Protein AF-0000000087545871 (afdb_homodimer)

Nearest PDB structures (foldseek):
  2gff-assembly1_A  TM=8.758E-01  e=3.949E-05  Yersinia pestis
  2pd1-assembly1_A  TM=7.294E-01  e=9.186E-06  Nitrosomonas europaea
  4dn9-assembly1_A  TM=6.674E-01  e=8.622E-06  Chloroflexus aurantiacus J-10-fl
  5b0b-assembly2_D  TM=7.621E-01  e=1.161E-04  Cannabis sativa
  1xbw-assembly2_D  TM=6.135E-01  e=3.201E-04  Staphylococcus aureus subsp. aureus MW2

InterPro domains:
  IPR007138 Antibiotic biosynthesis monooxygenase domain [PF03992] (5-77)
  IPR007138 Antibiotic biosynthesis monooxygenase domain [PS51725] (5-91)
  IPR011008 Dimeric alpha-beta barrel [SSF54909] (2-100)
  IPR052936 Jasmonate Hydroxylase-like [PTHR37811] (4-102)

Sequence (208 aa):
MNGQYYAVIFTTLRTEGDKGYAEAAERMVTLAREQPGFLGIESARGEDGLGITVSYWSSEAAILAWKQHPEHRAVRERGRSTWYAHCHTRVCKVERDYAFRRQPMNGQYYAVIFTTLRTEGDKGYAEAAERMVTLAREQPGFLGIESARGEDGLGITVSYWSSEAAILAWKQHPEHRAVRERGRSTWYAHCHTRVCKVERDYAFRRQP

Organism: NCBI:txid47879

pLDDT: mean 96.21, std 6.43, range [51.88, 98.94]

Radius of gyration: 17.17 Å; Cα contacts (8 Å, |Δi|>4): 386; chains: 2; bounding box: 34×47×50 Å

Structure (mmCIF, N/CA/C/O backbone):
data_AF-0000000087545871-model_v1
#
loop_
_entity.id
_entity.type
_entity.pdbx_description
1 polymer 'ABM domain-containing protein'
#
loop_
_atom_site.group_PDB
_atom_site.id
_atom_site.type_symbol
_atom_site.label_atom_id
_atom_site.label_alt_id
_atom_site.label_comp_id
_atom_site.label_asym_id
_atom_site.label_entity_id
_atom_site.label_seq_id
_atom_site.pdbx_PDB_ins_code
_atom_site.Cartn_x
_atom_site.Cartn_y
_atom_site.Cartn_z
_atom_site.occupancy
_atom_site.B_iso_or_equiv
_atom_site.auth_seq_id
_atom_site.auth_comp_id
_atom_site.auth_asym_id
_atom_site.auth_atom_id
_atom_site.pdbx_PDB_model_num
ATOM 1 N N . MET A 1 1 ? 10.992 -1.575 12.492 1 51.88 1 MET A N 1
ATOM 2 C CA . MET A 1 1 ? 11.852 -2.654 12.008 1 51.88 1 MET A CA 1
ATOM 3 C C . MET A 1 1 ? 13.289 -2.174 11.836 1 51.88 1 MET A C 1
ATOM 5 O O . MET A 1 1 ? 13.531 -1.149 11.195 1 51.88 1 MET A O 1
ATOM 9 N N . ASN A 1 2 ? 14.117 -2.482 12.758 1 61.88 2 ASN A N 1
ATOM 10 C CA . ASN A 1 2 ? 15.43 -1.897 13 1 61.88 2 ASN A CA 1
ATOM 11 C C . ASN A 1 2 ? 16.375 -2.145 11.828 1 61.88 2 ASN A C 1
ATOM 13 O O . ASN A 1 2 ? 17.422 -1.495 11.719 1 61.88 2 ASN A O 1
ATOM 17 N N . GLY A 1 3 ? 16.109 -3.086 10.953 1 79.12 3 GLY A N 1
ATOM 18 C CA . GLY A 1 3 ? 17.047 -3.34 9.875 1 79.12 3 GLY A CA 1
ATOM 19 C C . GLY A 1 3 ? 16.469 -3.08 8.5 1 79.12 3 GLY A C 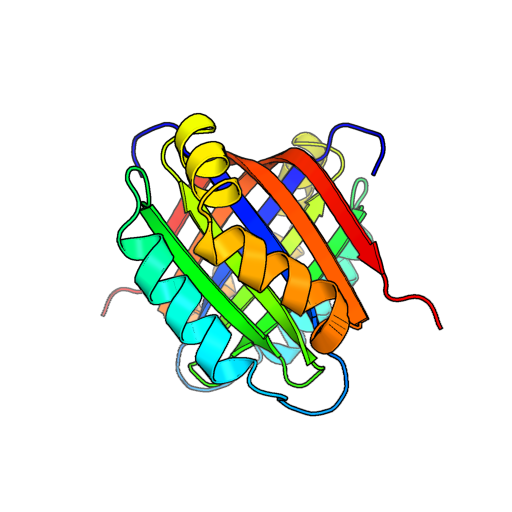1
ATOM 20 O O . GLY A 1 3 ? 15.312 -2.668 8.383 1 79.12 3 GLY A O 1
ATOM 21 N N . GLN A 1 4 ? 17.359 -3.055 7.527 1 94.62 4 GLN A N 1
ATOM 22 C CA . GLN A 1 4 ? 16.938 -2.932 6.133 1 94.62 4 GLN A CA 1
ATOM 23 C C . GLN A 1 4 ? 15.898 -3.986 5.77 1 94.62 4 GLN A C 1
ATOM 25 O O . GLN A 1 4 ? 16.047 -5.16 6.117 1 94.62 4 GLN A O 1
ATOM 30 N N . TYR A 1 5 ? 14.781 -3.512 5.23 1 98.56 5 TYR A N 1
ATOM 31 C CA . TYR A 1 5 ? 13.781 -4.457 4.742 1 98.56 5 TYR A CA 1
ATOM 32 C C . TYR A 1 5 ? 13.055 -3.9 3.523 1 98.56 5 TYR A C 1
ATOM 34 O O . TYR A 1 5 ? 13.375 -2.809 3.047 1 98.56 5 TYR A O 1
ATOM 42 N N . TYR A 1 6 ? 12.156 -4.742 2.971 1 98.81 6 TYR A N 1
ATOM 43 C CA . TYR A 1 6 ? 11.523 -4.441 1.689 1 98.81 6 TYR A CA 1
ATOM 44 C C . TYR A 1 6 ? 10.008 -4.535 1.791 1 98.81 6 TYR A C 1
ATOM 46 O O . TYR A 1 6 ? 9.477 -5.312 2.59 1 98.81 6 TYR A O 1
ATOM 54 N N . ALA A 1 7 ? 9.383 -3.748 1.023 1 98.88 7 ALA A N 1
ATOM 55 C CA . ALA A 1 7 ? 7.938 -3.818 0.841 1 98.88 7 ALA A CA 1
ATOM 56 C C . ALA A 1 7 ? 7.582 -4.223 -0.587 1 98.88 7 ALA A C 1
ATOM 58 O O . ALA A 1 7 ? 8.156 -3.703 -1.547 1 98.88 7 ALA A O 1
ATOM 59 N N . VAL A 1 8 ? 6.719 -5.102 -0.778 1 98.88 8 VAL A N 1
ATOM 60 C CA . VAL A 1 8 ? 6.109 -5.414 -2.066 1 98.88 8 VAL A CA 1
ATOM 61 C C . VAL A 1 8 ? 4.664 -4.914 -2.086 1 98.88 8 VAL A C 1
ATOM 63 O O . VAL A 1 8 ? 3.822 -5.402 -1.329 1 98.88 8 VAL A O 1
ATOM 66 N N . ILE A 1 9 ? 4.449 -3.893 -2.926 1 98.94 9 ILE A N 1
ATOM 67 C CA . ILE A 1 9 ? 3.123 -3.307 -3.084 1 98.94 9 ILE A CA 1
ATOM 68 C C . ILE A 1 9 ? 2.406 -3.967 -4.262 1 98.94 9 ILE A C 1
ATOM 70 O O . ILE A 1 9 ? 2.885 -3.91 -5.398 1 98.94 9 ILE A O 1
ATOM 74 N N . PHE A 1 10 ? 1.276 -4.582 -3.975 1 98.81 10 PHE A N 1
ATOM 75 C CA . PHE A 1 10 ? 0.459 -5.246 -4.984 1 98.81 10 PHE A CA 1
ATOM 76 C C . PHE A 1 10 ? -0.928 -4.617 -5.055 1 98.81 10 PHE A C 1
ATOM 78 O O . PHE A 1 10 ? -1.715 -4.73 -4.113 1 98.81 10 PHE A O 1
ATOM 85 N N . THR A 1 11 ? -1.217 -3.881 -6.141 1 98.62 11 THR A N 1
ATOM 86 C CA . THR A 1 11 ? -2.518 -3.25 -6.34 1 98.62 11 THR A CA 1
ATOM 87 C C . THR A 1 11 ? -3.303 -3.963 -7.438 1 98.62 11 THR A C 1
ATOM 89 O O . THR A 1 11 ? -2.732 -4.379 -8.445 1 98.62 11 THR A O 1
ATOM 92 N N . THR A 1 12 ? -4.605 -4.078 -7.172 1 98.06 12 THR A N 1
ATOM 93 C CA . THR A 1 12 ? -5.367 -4.883 -8.117 1 98.06 12 THR A CA 1
ATOM 94 C C . THR A 1 12 ? -6.762 -4.297 -8.328 1 98.06 12 THR A C 1
ATOM 96 O O . THR A 1 12 ? -7.316 -3.66 -7.43 1 98.06 12 THR A O 1
ATOM 99 N N . LEU A 1 13 ? -7.258 -4.453 -9.516 1 97.81 13 LEU A N 1
ATOM 100 C CA . LEU A 1 13 ? -8.68 -4.441 -9.844 1 97.81 13 LEU A CA 1
ATOM 101 C C . LEU A 1 13 ? -9.141 -5.812 -10.32 1 97.81 13 LEU A C 1
ATOM 103 O O . LEU A 1 13 ? -8.516 -6.414 -11.195 1 97.81 13 LEU A O 1
ATOM 107 N N . ARG A 1 14 ? -10.188 -6.223 -9.758 1 96.94 14 ARG A N 1
ATOM 108 C CA . ARG A 1 14 ? -10.641 -7.578 -10.055 1 96.94 14 ARG A CA 1
ATOM 109 C C . ARG A 1 14 ? -11.664 -7.574 -11.18 1 96.94 14 ARG A C 1
ATOM 111 O O . ARG A 1 14 ? -12.344 -6.57 -11.414 1 96.94 14 ARG A O 1
ATOM 118 N N . THR A 1 15 ? -11.75 -8.734 -11.859 1 95.44 15 THR A N 1
ATOM 119 C CA . THR A 1 15 ? -12.891 -9.023 -12.727 1 95.44 15 THR A CA 1
ATOM 120 C C . THR A 1 15 ? -14.156 -9.234 -11.906 1 95.44 15 THR A C 1
ATOM 122 O O . THR A 1 15 ? -14.109 -9.258 -10.672 1 95.44 15 THR A O 1
ATOM 125 N N . GLU A 1 16 ? -15.219 -9.336 -12.617 1 93.62 16 GLU A N 1
ATOM 126 C CA . GLU A 1 16 ? -16.5 -9.508 -11.922 1 93.62 16 GLU A CA 1
ATOM 127 C C . GLU A 1 16 ? -16.578 -10.883 -11.266 1 93.62 16 GLU A C 1
ATOM 129 O O . GLU A 1 16 ? -16.172 -11.883 -11.859 1 93.62 16 GLU A O 1
ATOM 134 N N . GLY A 1 17 ? -17.125 -10.844 -9.984 1 93.38 17 GLY A N 1
ATOM 135 C CA . GLY A 1 17 ? -17.344 -12.094 -9.281 1 93.38 17 GLY A CA 1
ATOM 136 C C . GLY A 1 17 ? -16.125 -12.555 -8.508 1 93.38 17 GLY A C 1
ATOM 137 O O . GLY A 1 17 ? -15 -12.117 -8.781 1 93.38 17 GLY A O 1
ATOM 138 N N . ASP A 1 18 ? -16.297 -13.305 -7.488 1 94.44 18 ASP A N 1
ATOM 139 C CA . ASP A 1 18 ? -15.211 -13.781 -6.648 1 94.44 18 ASP A CA 1
ATOM 140 C C . ASP A 1 18 ? -14.422 -14.883 -7.348 1 94.44 18 ASP A C 1
ATOM 142 O O . ASP A 1 18 ? -13.188 -14.836 -7.395 1 94.44 18 ASP A O 1
ATOM 146 N N . LYS A 1 19 ? -15.023 -15.859 -7.945 1 96.56 19 LYS A N 1
ATOM 147 C CA . LYS A 1 19 ? -14.43 -16.953 -8.703 1 96.56 19 LYS A CA 1
ATOM 148 C C . LYS A 1 19 ? -13.305 -17.625 -7.914 1 96.56 19 LYS A C 1
ATOM 150 O O . LYS A 1 19 ? -12.273 -18 -8.477 1 96.56 19 LYS A O 1
ATOM 155 N N . GLY A 1 20 ? -13.461 -17.688 -6.562 1 97.31 20 GLY A N 1
ATOM 156 C CA . GLY A 1 20 ? -12.523 -18.391 -5.695 1 97.31 20 GLY A CA 1
ATOM 157 C C . GLY A 1 20 ? -11.383 -17.516 -5.227 1 97.31 20 GLY A C 1
ATOM 158 O O . GLY A 1 20 ? -10.445 -17.984 -4.59 1 97.31 20 GLY A O 1
ATOM 159 N N . TYR A 1 21 ? -11.5 -16.219 -5.48 1 97.31 21 TYR A N 1
ATOM 160 C CA . TYR A 1 21 ? -10.422 -15.305 -5.152 1 97.31 21 TYR A CA 1
ATOM 161 C C . TYR A 1 21 ? -10.203 -15.234 -3.646 1 97.31 21 TYR A C 1
ATOM 163 O O . TYR A 1 21 ? -9.062 -15.305 -3.176 1 97.31 21 TYR A O 1
ATOM 171 N N . ALA A 1 22 ? -11.297 -15.109 -2.953 1 95.19 22 ALA A N 1
ATOM 172 C CA . ALA A 1 22 ? -11.18 -14.906 -1.513 1 95.19 22 ALA A CA 1
ATOM 173 C C . ALA A 1 22 ? -10.438 -16.062 -0.849 1 95.19 22 ALA A C 1
ATOM 175 O O . ALA A 1 22 ? -9.547 -15.844 -0.026 1 95.19 22 ALA A O 1
ATOM 176 N N . GLU A 1 23 ? -10.836 -17.234 -1.197 1 97.25 23 GLU A N 1
ATOM 177 C CA . GLU A 1 23 ? -10.195 -18.422 -0.632 1 97.25 23 GLU A CA 1
ATOM 178 C C . GLU A 1 23 ? -8.719 -18.484 -1.015 1 97.25 23 GLU A C 1
ATOM 180 O O . GLU A 1 23 ? -7.867 -18.797 -0.176 1 97.25 23 GLU A O 1
ATOM 185 N N . ALA A 1 24 ? -8.406 -18.203 -2.225 1 97.69 24 ALA A N 1
ATOM 186 C CA . ALA A 1 24 ? -7.023 -18.219 -2.695 1 97.69 24 ALA A CA 1
ATOM 187 C C . ALA A 1 24 ? -6.191 -17.156 -1.998 1 97.69 24 ALA A C 1
ATOM 189 O O . ALA A 1 24 ? -5.051 -17.406 -1.603 1 97.69 24 ALA A O 1
ATOM 190 N N . ALA A 1 25 ? -6.75 -15.992 -1.839 1 97 25 ALA A N 1
ATOM 191 C CA . ALA A 1 25 ? -6.059 -14.883 -1.179 1 97 25 ALA A CA 1
ATOM 192 C C . ALA A 1 25 ? -5.707 -15.242 0.263 1 97 25 ALA A C 1
ATOM 194 O O . ALA A 1 25 ? -4.594 -14.977 0.719 1 97 25 ALA A O 1
ATOM 195 N N . GLU A 1 26 ? -6.68 -15.82 0.929 1 96.88 26 GLU A N 1
ATOM 196 C CA . GLU A 1 26 ? -6.43 -16.234 2.305 1 96.88 26 GLU A CA 1
ATOM 197 C C . GLU A 1 26 ? -5.316 -17.281 2.369 1 96.88 26 GLU A C 1
ATOM 199 O O . GLU A 1 26 ? -4.457 -17.219 3.25 1 96.88 26 GLU A O 1
ATOM 204 N N . ARG A 1 27 ? -5.367 -18.219 1.453 1 97.88 27 ARG A N 1
ATOM 205 C CA . ARG A 1 27 ? -4.344 -19.25 1.407 1 97.88 27 ARG A CA 1
ATOM 206 C C . ARG A 1 27 ? -2.969 -18.656 1.14 1 97.88 27 ARG A C 1
ATOM 208 O O . ARG A 1 27 ? -1.973 -19.078 1.727 1 97.88 27 ARG A O 1
ATOM 215 N N . MET A 1 28 ? -2.854 -17.625 0.28 1 98.31 28 MET A N 1
ATOM 216 C CA . MET A 1 28 ? -1.581 -17 -0.058 1 98.31 28 MET A CA 1
ATOM 217 C C . MET A 1 28 ? -1.003 -16.25 1.145 1 98.31 28 MET A C 1
ATOM 219 O O . MET A 1 28 ? 0.211 -16.25 1.353 1 9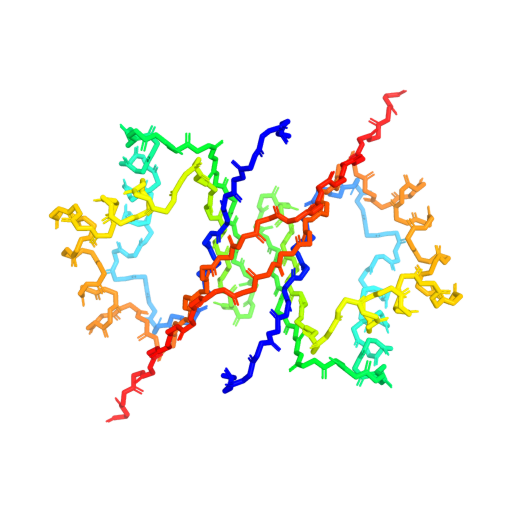8.31 28 MET A O 1
ATOM 223 N N . VAL A 1 29 ? -1.855 -15.672 1.932 1 97.75 29 VAL A N 1
ATOM 224 C CA . VAL A 1 29 ? -1.394 -14.992 3.141 1 97.75 29 VAL A CA 1
ATOM 225 C C . VAL A 1 29 ? -0.814 -16.016 4.113 1 97.75 29 VAL A C 1
ATOM 227 O O . VAL A 1 29 ? 0.284 -15.828 4.645 1 97.75 29 VAL A O 1
ATOM 230 N N . THR A 1 30 ? -1.575 -17.125 4.336 1 98.19 30 THR A N 1
ATOM 231 C CA . THR A 1 30 ? -1.126 -18.188 5.234 1 98.19 30 THR A CA 1
ATOM 232 C C . THR A 1 30 ? 0.211 -18.75 4.77 1 98.19 30 THR A C 1
ATOM 234 O O . THR A 1 30 ? 1.134 -18.922 5.57 1 98.19 30 THR A O 1
ATOM 237 N N . LEU A 1 31 ? 0.341 -18.953 3.498 1 98.62 31 LEU A N 1
ATOM 238 C CA . LEU A 1 31 ? 1.55 -19.547 2.922 1 98.62 31 LEU A CA 1
ATOM 239 C C . LEU A 1 31 ? 2.719 -18.562 3.014 1 98.62 31 LEU A C 1
ATOM 241 O O . LEU A 1 31 ? 3.838 -18.953 3.346 1 98.62 31 LEU A O 1
ATOM 245 N N . ALA A 1 32 ? 2.527 -17.297 2.73 1 98.62 32 ALA A N 1
ATOM 246 C CA . ALA A 1 32 ? 3.572 -16.266 2.828 1 98.62 32 ALA A CA 1
ATOM 247 C C . ALA A 1 32 ? 4.156 -16.219 4.238 1 98.62 32 ALA A C 1
ATOM 249 O O . ALA A 1 32 ? 5.371 -16.094 4.406 1 98.62 32 ALA A O 1
ATOM 250 N N . ARG A 1 33 ? 3.295 -16.344 5.234 1 98.44 33 ARG A N 1
ATOM 251 C CA . ARG A 1 33 ? 3.709 -16.266 6.633 1 98.44 33 ARG A CA 1
ATOM 252 C C . ARG A 1 33 ? 4.703 -17.359 6.98 1 98.44 33 ARG A C 1
ATOM 254 O O . ARG A 1 33 ? 5.488 -17.234 7.922 1 98.44 33 ARG A O 1
ATOM 261 N N . GLU A 1 34 ? 4.633 -18.391 6.184 1 98.44 34 GLU A N 1
ATOM 262 C CA . GLU A 1 34 ? 5.484 -19.547 6.449 1 98.44 34 GLU A CA 1
ATOM 263 C C . GLU A 1 34 ? 6.836 -19.406 5.754 1 98.44 34 GLU A C 1
ATOM 265 O O . GLU A 1 34 ? 7.742 -20.219 5.969 1 98.44 34 GLU A O 1
ATOM 270 N N . GLN A 1 35 ? 7.012 -18.391 4.938 1 98.75 35 GLN A N 1
ATOM 271 C CA . GLN A 1 35 ? 8.234 -18.266 4.145 1 98.75 35 GLN A CA 1
ATOM 272 C C . GLN A 1 35 ? 9.336 -17.578 4.945 1 98.75 35 GLN A C 1
ATOM 274 O O . GLN A 1 35 ? 9.078 -16.641 5.699 1 98.75 35 GLN A O 1
ATOM 279 N N . PRO A 1 36 ? 10.586 -18.078 4.816 1 98.56 36 PRO A N 1
ATOM 280 C CA . PRO A 1 36 ? 11.711 -17.375 5.441 1 98.56 36 PRO A CA 1
ATOM 281 C C . PRO A 1 36 ? 11.82 -15.922 4.973 1 98.56 36 PRO A C 1
ATOM 283 O O . PRO A 1 36 ? 11.695 -15.648 3.779 1 98.56 36 PRO A O 1
ATOM 286 N N . GLY A 1 37 ? 11.992 -15.062 5.961 1 98.5 37 GLY A N 1
ATOM 287 C CA . GLY A 1 37 ? 12.203 -13.664 5.625 1 98.5 37 GLY A CA 1
ATOM 288 C C . GLY A 1 37 ? 10.922 -12.852 5.605 1 98.5 37 GLY A C 1
ATOM 289 O O . GLY A 1 37 ? 10.961 -11.625 5.457 1 98.5 37 GLY A O 1
ATOM 290 N N . PHE A 1 38 ? 9.773 -13.547 5.793 1 98.81 38 PHE A N 1
ATOM 291 C CA . PHE A 1 38 ? 8.508 -12.836 5.898 1 98.81 38 PHE A CA 1
ATOM 292 C C . PHE A 1 38 ? 8.461 -12 7.172 1 98.81 38 PHE A C 1
ATOM 294 O O . PHE A 1 38 ? 8.766 -12.492 8.258 1 98.81 38 PHE A O 1
ATOM 301 N N . LEU A 1 39 ? 8.047 -10.695 6.992 1 98.62 39 LEU A N 1
ATOM 302 C CA . LEU A 1 39 ? 8.031 -9.812 8.156 1 98.62 39 LEU A CA 1
ATOM 303 C C . LEU A 1 39 ? 6.613 -9.375 8.492 1 98.62 39 LEU A C 1
ATOM 305 O O . LEU A 1 39 ? 6.344 -8.93 9.609 1 98.62 39 LEU A O 1
ATOM 309 N N . GLY A 1 40 ? 5.707 -9.438 7.535 1 98.5 40 GLY A N 1
ATOM 310 C CA . GLY A 1 40 ? 4.336 -9.016 7.766 1 98.5 40 GLY A CA 1
ATOM 311 C C . GLY A 1 40 ? 3.58 -8.719 6.484 1 98.5 40 GLY A C 1
ATOM 312 O O . GLY A 1 40 ? 4.152 -8.766 5.395 1 98.5 40 GLY A O 1
ATOM 313 N N . ILE A 1 41 ? 2.316 -8.453 6.613 1 98.69 41 ILE A N 1
ATOM 314 C CA . ILE A 1 41 ? 1.468 -8.164 5.465 1 98.69 41 ILE A CA 1
ATOM 315 C C . ILE A 1 41 ? 0.265 -7.336 5.898 1 98.69 41 ILE A C 1
ATOM 317 O O . ILE A 1 41 ? -0.25 -7.508 7.008 1 98.69 41 ILE A O 1
ATOM 321 N N . GLU A 1 42 ? -0.072 -6.363 5.133 1 98.19 42 GLU A N 1
ATOM 322 C CA . GLU A 1 42 ? -1.277 -5.551 5.262 1 98.19 42 GLU A CA 1
ATOM 323 C C . GLU A 1 42 ? -2.086 -5.551 3.967 1 98.19 42 GLU A C 1
ATOM 325 O O . GLU A 1 42 ? -1.524 -5.414 2.877 1 98.19 42 GLU A O 1
ATOM 330 N N . SER A 1 43 ? -3.465 -5.715 4.098 1 98.06 43 SER A N 1
ATOM 331 C CA . SER A 1 43 ? -4.309 -5.75 2.908 1 98.06 43 SER A CA 1
ATOM 332 C C . SER A 1 43 ? -5.637 -5.039 3.15 1 98.06 43 SER A C 1
ATOM 334 O O . SER A 1 43 ? -6.223 -5.16 4.227 1 98.06 43 SER A O 1
ATOM 336 N N . ALA A 1 44 ? -6.051 -4.305 2.16 1 97.88 44 ALA A N 1
ATOM 337 C CA . ALA A 1 44 ? -7.352 -3.641 2.166 1 97.88 44 ALA A CA 1
ATOM 338 C C . ALA A 1 44 ? -7.953 -3.596 0.764 1 97.88 44 ALA A C 1
ATOM 340 O O . ALA A 1 44 ? -7.234 -3.412 -0.221 1 97.88 44 ALA A O 1
ATOM 341 N N . ARG A 1 45 ? -9.258 -3.754 0.722 1 96.69 45 ARG A N 1
ATOM 342 C CA . ARG A 1 45 ? -9.992 -3.574 -0.521 1 96.69 45 ARG A CA 1
ATOM 343 C C . ARG A 1 45 ? -11.156 -2.6 -0.332 1 96.69 45 ARG A C 1
ATOM 345 O O . ARG A 1 45 ? -12.031 -2.826 0.502 1 96.69 45 ARG A O 1
ATOM 352 N N . GLY A 1 46 ? -11.125 -1.6 -1.214 1 94.25 46 GLY A N 1
ATOM 353 C CA . GLY A 1 46 ? -12.133 -0.558 -1.085 1 94.25 46 GLY A CA 1
ATOM 354 C C . GLY A 1 46 ? -13.453 -0.924 -1.73 1 94.25 46 GLY A C 1
ATOM 355 O O . GLY A 1 46 ? -13.539 -1.903 -2.475 1 94.25 46 GLY A O 1
ATOM 356 N N . GLU A 1 47 ? -14.391 -0.063 -1.452 1 90.06 47 GLU A N 1
ATOM 357 C CA . GLU A 1 47 ? -15.719 -0.255 -2.031 1 90.06 47 GLU A CA 1
ATOM 358 C C . GLU A 1 47 ? -15.695 -0.06 -3.545 1 90.06 47 GLU A C 1
ATOM 360 O O . GLU A 1 47 ? -16.531 -0.609 -4.258 1 90.06 47 GLU A O 1
ATOM 365 N N . ASP A 1 48 ? -14.75 0.661 -3.996 1 90.5 48 ASP A N 1
ATOM 366 C CA . ASP A 1 48 ? -14.641 0.914 -5.43 1 90.5 48 ASP A CA 1
ATOM 367 C C . ASP A 1 48 ? -13.984 -0.262 -6.148 1 90.5 48 ASP A C 1
ATOM 369 O O . ASP A 1 48 ? -13.812 -0.237 -7.367 1 90.5 48 ASP A O 1
ATOM 373 N N . GLY A 1 49 ? -13.508 -1.174 -5.398 1 92.88 49 GLY A N 1
ATOM 374 C CA . GLY A 1 49 ? -12.969 -2.389 -5.988 1 92.88 49 GLY A CA 1
ATOM 375 C C . GLY A 1 49 ? -11.453 -2.434 -5.973 1 92.88 49 GLY A C 1
ATOM 376 O O . GLY A 1 49 ? -10.852 -3.492 -6.176 1 92.88 49 GLY A O 1
ATOM 377 N N . LEU A 1 50 ? -10.867 -1.317 -5.703 1 97.25 50 LEU A N 1
ATOM 378 C CA . LEU A 1 50 ? -9.406 -1.291 -5.672 1 97.25 50 LEU A CA 1
ATOM 379 C C . LEU A 1 50 ? -8.875 -2.039 -4.457 1 97.25 50 LEU A C 1
ATOM 381 O O . LEU A 1 50 ? -9.297 -1.776 -3.328 1 97.25 50 LEU A O 1
ATOM 385 N N . GLY A 1 51 ? -8 -3.006 -4.707 1 97.94 51 GLY A N 1
ATOM 386 C CA . GLY A 1 51 ? -7.305 -3.715 -3.645 1 97.94 51 GLY A CA 1
ATOM 387 C C . GLY A 1 51 ? -5.836 -3.344 -3.547 1 97.94 51 GLY A C 1
ATOM 388 O O . GLY A 1 51 ? -5.164 -3.164 -4.566 1 97.94 51 GLY A O 1
ATOM 389 N N . ILE A 1 52 ? -5.371 -3.168 -2.338 1 98.75 52 ILE A N 1
ATOM 390 C CA . ILE A 1 52 ? -3.955 -2.938 -2.062 1 98.75 52 ILE A CA 1
ATOM 391 C C . ILE A 1 52 ? -3.463 -3.941 -1.021 1 98.75 52 ILE A C 1
ATOM 393 O O . ILE A 1 52 ? -4.062 -4.082 0.047 1 98.75 52 ILE A O 1
ATOM 397 N N . THR A 1 53 ? -2.469 -4.68 -1.321 1 98.56 53 THR A N 1
ATOM 398 C CA . THR A 1 53 ? -1.767 -5.555 -0.391 1 98.56 53 THR A CA 1
ATOM 399 C C . THR A 1 53 ? -0.283 -5.203 -0.33 1 98.56 53 THR A C 1
ATOM 401 O O . THR A 1 53 ? 0.384 -5.121 -1.363 1 98.56 53 THR A O 1
ATOM 404 N N . VAL A 1 54 ? 0.183 -4.918 0.824 1 98.88 54 VAL A N 1
ATOM 405 C CA . VAL A 1 54 ? 1.608 -4.684 1.03 1 98.88 54 VAL A CA 1
ATOM 406 C C . VAL A 1 54 ? 2.191 -5.785 1.914 1 98.88 54 VAL A C 1
ATOM 408 O O . VAL A 1 54 ? 1.751 -5.973 3.051 1 98.88 54 VAL A O 1
ATOM 411 N N . SER A 1 55 ? 3.137 -6.5 1.349 1 98.81 55 SER A N 1
ATOM 412 C CA . SER A 1 55 ? 3.885 -7.469 2.141 1 98.81 55 SER A CA 1
ATOM 413 C C . SER A 1 55 ? 5.312 -6.992 2.393 1 98.81 55 SER A C 1
ATOM 415 O O . SER A 1 55 ? 5.887 -6.277 1.571 1 98.81 55 SER A O 1
ATOM 417 N N . TYR A 1 56 ? 5.859 -7.414 3.506 1 98.88 56 TYR A N 1
ATOM 418 C CA . TYR A 1 56 ? 7.176 -6.957 3.939 1 98.88 56 TYR A CA 1
ATOM 419 C C . TYR A 1 56 ? 8.133 -8.133 4.094 1 98.88 56 TYR A C 1
ATOM 421 O O . TYR A 1 56 ? 7.75 -9.195 4.582 1 98.88 56 TYR A O 1
ATOM 429 N N . TRP A 1 57 ? 9.359 -7.887 3.709 1 98.75 57 TRP A N 1
ATOM 430 C CA . TRP A 1 57 ? 10.352 -8.953 3.605 1 98.75 57 TRP A CA 1
ATOM 431 C C . TRP A 1 57 ? 11.727 -8.477 4.055 1 98.75 57 TRP A C 1
ATOM 433 O O . TRP A 1 57 ? 12.086 -7.316 3.83 1 98.75 57 TRP A O 1
ATOM 443 N N . SER A 1 58 ? 12.469 -9.406 4.543 1 98.56 58 SER A N 1
ATOM 444 C CA . SER A 1 58 ? 13.758 -9.055 5.129 1 98.56 58 SER A CA 1
ATOM 445 C C . SER A 1 58 ? 14.82 -8.852 4.055 1 98.56 58 SER A C 1
ATOM 447 O O . SER A 1 58 ? 15.875 -8.258 4.312 1 98.56 58 SER A O 1
ATOM 449 N N . SER A 1 59 ? 14.617 -9.453 2.85 1 98.25 59 SER A N 1
ATOM 450 C CA . SER A 1 59 ? 15.625 -9.375 1.801 1 98.25 59 SER A CA 1
ATOM 451 C C . SER A 1 59 ? 15.008 -9.578 0.421 1 98.25 59 SER A C 1
ATOM 453 O O . SER A 1 59 ? 13.906 -10.117 0.301 1 98.25 59 SER A O 1
ATOM 455 N N . GLU A 1 60 ? 15.758 -9.109 -0.556 1 97.94 60 GLU A N 1
ATOM 456 C CA . GLU A 1 60 ? 15.344 -9.367 -1.93 1 97.94 60 GLU A CA 1
ATOM 457 C C . GLU A 1 60 ? 15.336 -10.867 -2.23 1 97.94 60 GLU A C 1
ATOM 459 O O . GLU A 1 60 ? 14.508 -11.352 -3.002 1 97.94 60 GLU A O 1
ATOM 464 N N . ALA A 1 61 ? 16.312 -11.555 -1.622 1 98.38 61 ALA A N 1
ATOM 465 C CA . ALA A 1 61 ? 16.375 -13 -1.82 1 98.38 61 ALA A CA 1
ATOM 466 C C . ALA A 1 61 ? 15.109 -13.68 -1.306 1 98.38 61 ALA A C 1
ATOM 468 O O . ALA A 1 61 ? 14.609 -14.625 -1.923 1 98.38 61 ALA A O 1
ATOM 469 N N . ALA A 1 62 ? 14.602 -13.188 -0.184 1 98.69 62 ALA A N 1
ATOM 470 C CA . ALA A 1 62 ? 13.359 -13.727 0.363 1 98.69 62 ALA A CA 1
ATOM 471 C C . ALA A 1 62 ? 12.188 -13.477 -0.582 1 98.69 62 ALA A C 1
ATOM 473 O O . ALA A 1 62 ? 11.344 -14.352 -0.779 1 98.69 62 ALA A O 1
ATOM 474 N N . ILE A 1 63 ? 12.117 -12.312 -1.17 1 98.62 63 ILE A N 1
ATOM 475 C CA . ILE A 1 63 ? 11.07 -11.969 -2.121 1 98.62 63 ILE A CA 1
ATOM 476 C C . ILE A 1 63 ? 11.156 -12.883 -3.342 1 98.62 63 ILE A C 1
ATOM 478 O O . ILE A 1 63 ? 10.141 -13.383 -3.826 1 98.62 63 ILE A O 1
ATOM 482 N N . LEU A 1 64 ? 12.391 -13.055 -3.805 1 98.5 64 LEU A N 1
ATOM 483 C CA . LEU A 1 64 ? 12.586 -13.906 -4.973 1 98.5 64 LEU A CA 1
ATOM 484 C C . LEU A 1 64 ? 12.172 -15.344 -4.676 1 98.5 64 LEU A C 1
ATOM 486 O O . LEU A 1 64 ? 11.547 -16 -5.516 1 98.5 64 LEU A O 1
ATOM 490 N N . ALA A 1 65 ? 12.5 -15.828 -3.523 1 98.62 65 ALA A N 1
ATOM 491 C CA . ALA A 1 65 ? 12.102 -17.172 -3.123 1 98.62 65 ALA A CA 1
ATOM 492 C C . ALA A 1 65 ? 10.578 -17.312 -3.098 1 98.62 65 ALA A C 1
ATOM 494 O O . ALA A 1 65 ? 10.031 -18.312 -3.561 1 98.62 65 ALA A O 1
ATOM 495 N N . TRP A 1 66 ? 9.906 -16.312 -2.607 1 98.62 66 TRP A N 1
ATOM 496 C CA . TRP A 1 66 ? 8.445 -16.312 -2.584 1 98.62 66 TRP A CA 1
ATOM 497 C C . TRP A 1 66 ? 7.879 -16.281 -3.998 1 98.62 66 TRP A C 1
ATOM 499 O O . TRP A 1 66 ? 6.949 -17.031 -4.316 1 98.62 66 TRP A O 1
ATOM 509 N N . LYS A 1 67 ? 8.461 -15.477 -4.848 1 98.12 67 LYS A N 1
ATOM 510 C CA . LYS A 1 67 ? 8.031 -15.375 -6.238 1 98.12 67 LYS A CA 1
ATOM 511 C C . LYS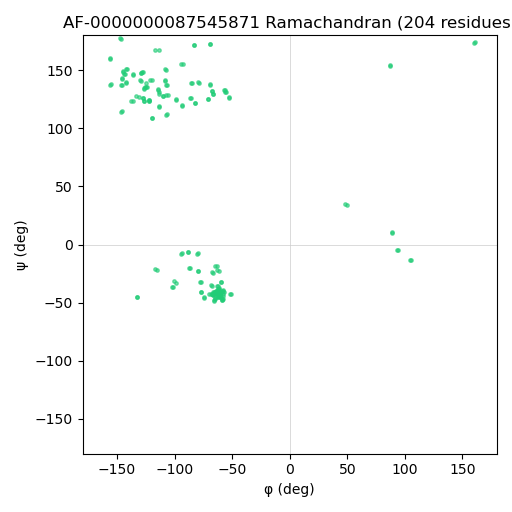 A 1 67 ? 8.133 -16.719 -6.945 1 98.12 67 LYS A C 1
ATOM 513 O O . LYS A 1 67 ? 7.309 -17.047 -7.809 1 98.12 67 LYS A O 1
ATOM 518 N N . GLN A 1 68 ? 9.109 -17.469 -6.512 1 98.12 68 GLN A N 1
ATOM 519 C CA . GLN A 1 68 ? 9.391 -18.719 -7.199 1 98.12 68 GLN A CA 1
ATOM 520 C C . GLN A 1 68 ? 8.672 -19.891 -6.535 1 98.12 68 GLN A C 1
ATOM 522 O O . GLN A 1 68 ? 8.719 -21.016 -7.031 1 98.12 68 GLN A O 1
ATOM 527 N N . HIS A 1 69 ? 8.102 -19.656 -5.461 1 98.31 69 HIS A N 1
ATOM 528 C CA . HIS A 1 69 ? 7.367 -20.719 -4.781 1 98.31 69 HIS A CA 1
ATOM 529 C C . HIS A 1 69 ? 6.309 -21.328 -5.691 1 98.31 69 HIS A C 1
ATOM 531 O O . HIS A 1 69 ? 5.504 -20.594 -6.285 1 98.31 69 HIS A O 1
ATOM 537 N N . PRO A 1 70 ? 6.242 -22.609 -5.785 1 98.19 70 PRO A N 1
ATOM 538 C CA . PRO A 1 70 ? 5.383 -23.234 -6.797 1 98.19 70 PRO A CA 1
ATOM 539 C C . PRO A 1 70 ? 3.91 -22.875 -6.625 1 98.19 70 PRO A C 1
ATOM 541 O O . PRO A 1 70 ? 3.23 -22.547 -7.602 1 98.19 70 PRO A O 1
ATOM 544 N N . GLU A 1 71 ? 3.451 -22.906 -5.426 1 98.06 71 GLU A N 1
ATOM 545 C CA . GLU A 1 71 ? 2.045 -22.578 -5.215 1 98.06 71 GLU A CA 1
ATOM 546 C C . GLU A 1 71 ? 1.773 -21.109 -5.504 1 98.06 71 GLU A C 1
ATOM 548 O O . GLU A 1 71 ? 0.724 -20.766 -6.051 1 98.06 71 GLU A O 1
ATOM 553 N N . HIS A 1 72 ? 2.627 -20.234 -5.07 1 98.56 72 HIS A N 1
ATOM 554 C CA . HIS A 1 72 ? 2.459 -18.812 -5.367 1 98.56 72 HIS A CA 1
ATOM 555 C C . HIS A 1 72 ? 2.484 -18.562 -6.871 1 98.56 72 HIS A C 1
ATOM 557 O O . HIS A 1 72 ? 1.685 -17.781 -7.387 1 98.56 72 HIS A O 1
ATOM 563 N N . ARG A 1 73 ? 3.387 -19.234 -7.602 1 98.19 73 ARG A N 1
ATOM 564 C CA . ARG A 1 73 ? 3.451 -19.094 -9.055 1 98.19 73 ARG A CA 1
ATOM 565 C C . ARG A 1 73 ? 2.123 -19.484 -9.695 1 98.19 73 ARG A C 1
ATOM 567 O O . ARG A 1 73 ? 1.642 -18.781 -10.594 1 98.19 73 ARG A O 1
ATOM 574 N N . ALA A 1 74 ? 1.598 -20.594 -9.266 1 98.19 74 ALA A N 1
ATOM 575 C CA . ALA A 1 74 ? 0.327 -21.062 -9.812 1 98.19 74 ALA A CA 1
ATOM 576 C C . ALA A 1 74 ? -0.787 -20.047 -9.555 1 98.19 74 ALA A C 1
ATOM 578 O O . ALA A 1 74 ? -1.61 -19.797 -10.43 1 98.19 74 ALA A O 1
ATOM 579 N N . VAL A 1 75 ? -0.833 -19.516 -8.352 1 98.19 75 VAL A N 1
ATOM 580 C CA . VAL A 1 75 ? -1.867 -18.547 -7.98 1 98.19 75 VAL A CA 1
ATOM 581 C C . VAL A 1 75 ? -1.688 -17.266 -8.789 1 98.19 75 VAL A C 1
ATOM 583 O O . VAL A 1 75 ? -2.67 -16.641 -9.203 1 98.19 75 VAL A O 1
ATOM 586 N N . ARG A 1 76 ? -0.405 -16.812 -8.977 1 97.44 76 ARG A N 1
ATOM 587 C CA . ARG A 1 76 ? -0.137 -15.633 -9.797 1 97.44 76 ARG A CA 1
ATOM 588 C C . ARG A 1 76 ? -0.655 -15.836 -11.219 1 97.44 76 ARG A C 1
ATOM 590 O O . ARG A 1 76 ? -1.273 -14.938 -11.789 1 97.44 76 ARG A O 1
ATOM 597 N N . GLU A 1 77 ? -0.508 -17.016 -11.797 1 96.94 77 GLU A N 1
ATOM 598 C CA . GLU A 1 77 ? -1.004 -17.328 -13.133 1 96.94 77 GLU A CA 1
ATOM 599 C C . GLU A 1 77 ? -2.529 -17.312 -13.18 1 96.94 77 GLU A C 1
ATOM 601 O O . GLU A 1 77 ? -3.125 -16.766 -14.109 1 96.94 77 GLU A O 1
ATOM 606 N N . ARG A 1 78 ? -3.078 -17.891 -12.195 1 97.5 78 ARG A N 1
ATOM 607 C CA . ARG A 1 78 ? -4.535 -17.875 -12.125 1 97.5 78 ARG A CA 1
ATOM 608 C C . ARG A 1 78 ? -5.059 -16.453 -11.961 1 97.5 78 ARG A C 1
ATOM 610 O O . ARG A 1 78 ? -6.117 -16.109 -12.492 1 97.5 78 ARG A O 1
ATOM 617 N N . GLY A 1 79 ? -4.379 -15.625 -11.133 1 97.25 79 GLY A N 1
ATOM 618 C CA . GLY A 1 79 ? -4.738 -14.227 -10.992 1 97.25 79 GLY A CA 1
ATOM 619 C C . GLY A 1 79 ? -4.863 -13.5 -12.32 1 97.25 79 GLY A C 1
ATOM 620 O O . GLY A 1 79 ? -5.879 -12.859 -12.594 1 97.25 79 GLY A O 1
ATOM 621 N N . ARG A 1 80 ? -3.986 -13.734 -13.18 1 96 80 ARG A N 1
ATOM 622 C CA . ARG A 1 80 ? -3.965 -13.062 -14.477 1 96 80 ARG A CA 1
ATOM 623 C C . ARG A 1 80 ? -5.004 -13.656 -15.422 1 96 80 ARG A C 1
ATOM 625 O O . ARG A 1 80 ? -5.602 -12.938 -16.234 1 96 80 ARG A O 1
ATOM 632 N N . SER A 1 81 ? -5.246 -14.93 -15.273 1 96.06 81 SER A N 1
ATOM 633 C CA . SER A 1 81 ? -6.156 -15.578 -16.219 1 96.06 81 SER A CA 1
ATOM 634 C C . SER A 1 81 ? -7.605 -15.445 -15.766 1 96.06 81 SER A C 1
ATOM 636 O O . SER A 1 81 ? -8.523 -15.523 -16.578 1 96.06 81 SER A O 1
ATOM 638 N N . THR A 1 82 ? -7.812 -15.18 -14.484 1 96.75 82 THR A N 1
ATOM 639 C CA . THR A 1 82 ? -9.18 -15.312 -13.992 1 96.75 82 THR A CA 1
ATOM 640 C C . THR A 1 82 ? -9.578 -14.102 -13.156 1 96.75 82 THR A C 1
ATOM 642 O O . THR A 1 82 ? -10.641 -13.516 -13.367 1 96.75 82 THR A O 1
ATOM 645 N N . TRP A 1 83 ? -8.758 -13.625 -12.258 1 97.56 83 TRP A N 1
ATOM 646 C CA . TRP A 1 83 ? -9.242 -12.773 -11.172 1 97.56 83 TRP A CA 1
ATOM 647 C C . TRP A 1 83 ? -9 -11.305 -11.484 1 97.56 83 TRP A C 1
ATOM 649 O O . TRP A 1 83 ? -9.805 -10.445 -11.125 1 97.56 83 TRP A O 1
ATOM 659 N N . TYR A 1 84 ? -7.906 -11 -12.195 1 97.62 84 TYR A N 1
ATOM 660 C CA . TYR A 1 84 ? -7.504 -9.602 -12.25 1 97.62 84 TYR A CA 1
ATOM 661 C C . TYR A 1 84 ? -7.824 -8.9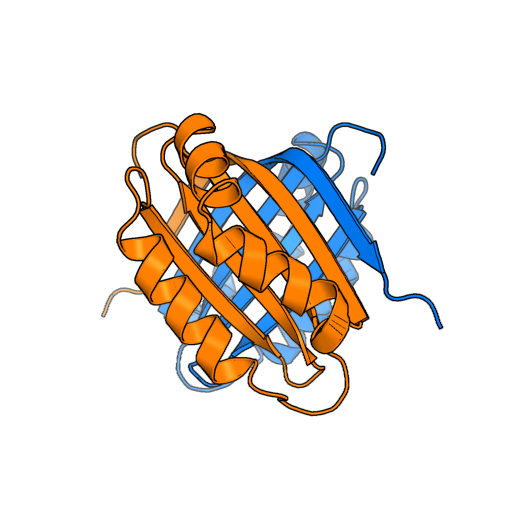92 -13.609 1 97.62 84 TYR A C 1
ATOM 663 O O . TYR A 1 84 ? -7.461 -9.547 -14.648 1 97.62 84 TYR A O 1
ATOM 671 N N . ALA A 1 85 ? -8.516 -7.848 -13.547 1 97.75 85 ALA A N 1
ATOM 672 C CA . ALA A 1 85 ? -8.57 -6.973 -14.711 1 97.75 85 ALA A CA 1
ATOM 673 C C . ALA A 1 85 ? -7.27 -6.188 -14.867 1 97.75 85 ALA A C 1
ATOM 675 O O . ALA A 1 85 ? -6.785 -5.984 -15.984 1 97.75 85 ALA A O 1
ATOM 676 N N . HIS A 1 86 ? -6.766 -5.75 -13.766 1 97.62 86 HIS A N 1
ATOM 677 C CA . HIS A 1 86 ? -5.504 -5.023 -13.688 1 97.62 86 HIS A CA 1
ATOM 678 C C . HIS A 1 86 ? -4.77 -5.34 -12.391 1 97.62 86 HIS A C 1
ATOM 680 O O . HI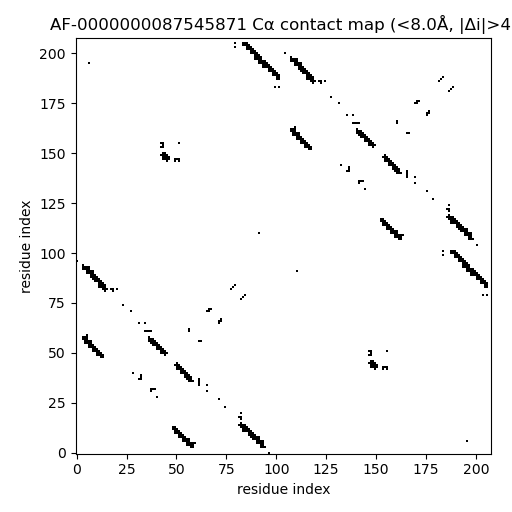S A 1 86 ? -5.391 -5.441 -11.328 1 97.62 86 HIS A O 1
ATOM 686 N N . CYS A 1 87 ? -3.467 -5.531 -12.5 1 97.75 87 CYS A N 1
ATOM 687 C CA . CYS A 1 87 ? -2.668 -5.598 -11.281 1 97.75 87 CYS A CA 1
ATOM 688 C C . CYS A 1 87 ? -1.291 -4.98 -11.5 1 97.75 87 CYS A C 1
ATOM 690 O O . CYS A 1 87 ? -0.795 -4.938 -12.625 1 97.75 87 CYS A O 1
ATOM 692 N N . HIS A 1 88 ? -0.742 -4.398 -10.477 1 98.31 88 HIS A N 1
ATOM 693 C CA . HIS A 1 88 ? 0.542 -3.707 -10.477 1 98.31 88 HIS A CA 1
ATOM 694 C C . HIS A 1 88 ? 1.368 -4.074 -9.25 1 98.31 88 HIS A C 1
ATOM 696 O O . HIS A 1 88 ? 0.893 -3.955 -8.117 1 98.31 88 HIS A O 1
ATOM 702 N N . THR A 1 89 ? 2.629 -4.605 -9.516 1 98.5 89 THR A N 1
ATOM 703 C CA . THR A 1 89 ? 3.541 -4.973 -8.438 1 98.5 89 THR A CA 1
ATOM 704 C C . THR A 1 89 ? 4.73 -4.016 -8.391 1 98.5 89 THR A C 1
ATOM 706 O O . THR A 1 89 ? 5.375 -3.766 -9.414 1 98.5 89 THR A O 1
ATOM 709 N N . ARG A 1 90 ? 4.996 -3.461 -7.273 1 98.62 90 ARG A N 1
ATOM 710 C CA . ARG A 1 90 ? 6.188 -2.652 -7.039 1 98.62 90 ARG A CA 1
ATOM 711 C C . ARG A 1 90 ? 7.016 -3.217 -5.891 1 98.62 90 ARG A C 1
ATOM 713 O O . ARG A 1 90 ? 6.492 -3.451 -4.797 1 98.62 90 ARG A O 1
ATOM 720 N N . VAL A 1 91 ? 8.242 -3.488 -6.129 1 98.62 91 VAL A N 1
ATOM 721 C CA . VAL A 1 91 ? 9.195 -3.928 -5.113 1 98.62 91 VAL A CA 1
ATOM 722 C C . VAL A 1 91 ? 10.039 -2.742 -4.645 1 98.62 91 VAL A C 1
ATOM 724 O O . VAL A 1 91 ? 10.703 -2.086 -5.453 1 98.62 91 VAL A O 1
ATOM 727 N N . CYS A 1 92 ? 9.984 -2.566 -3.359 1 98.56 92 CYS A N 1
ATOM 728 C CA . CYS A 1 92 ? 10.523 -1.315 -2.84 1 98.56 92 CYS A CA 1
ATOM 729 C C . CYS A 1 92 ? 11.508 -1.577 -1.701 1 98.56 92 CYS A C 1
ATOM 731 O O . CYS A 1 92 ? 11.281 -2.461 -0.872 1 98.56 92 CYS A O 1
ATOM 733 N N . LYS A 1 93 ? 12.578 -0.8 -1.693 1 98.5 93 LYS A N 1
ATOM 734 C CA . LYS A 1 93 ? 13.414 -0.719 -0.501 1 98.5 93 LYS A CA 1
ATOM 735 C C . LYS A 1 93 ? 12.883 0.325 0.475 1 98.5 93 LYS A C 1
ATOM 737 O O . LYS A 1 93 ? 12.703 1.489 0.11 1 98.5 93 LYS A O 1
ATOM 742 N N . VAL A 1 94 ? 12.656 -0.11 1.784 1 98.62 94 VAL A N 1
ATOM 743 C CA . VAL A 1 94 ? 12.164 0.835 2.783 1 98.62 94 VAL A CA 1
ATOM 744 C C . VAL A 1 94 ? 13.328 1.647 3.342 1 98.62 94 VAL A C 1
ATOM 746 O O . VAL A 1 94 ? 14.281 1.084 3.881 1 98.62 94 VAL A O 1
ATOM 749 N N . GLU A 1 95 ? 13.219 2.961 3.193 1 97.69 95 GLU A N 1
ATOM 750 C CA . GLU A 1 95 ? 14.312 3.832 3.604 1 97.69 95 GLU A CA 1
ATOM 751 C C . GLU A 1 95 ? 14.023 4.488 4.949 1 97.69 95 GLU A C 1
ATOM 753 O O . GLU A 1 95 ? 14.945 4.781 5.715 1 97.69 95 GLU A O 1
ATOM 758 N N . ARG A 1 96 ? 12.859 4.832 5.199 1 97.25 96 ARG A N 1
ATOM 759 C CA . ARG A 1 96 ? 12.406 5.402 6.465 1 97.25 96 ARG A CA 1
ATOM 760 C C . ARG A 1 96 ? 11.086 4.773 6.902 1 97.25 96 ARG A C 1
ATOM 762 O O . ARG A 1 96 ? 10.266 4.398 6.062 1 97.25 96 ARG A O 1
ATOM 769 N N . ASP A 1 97 ? 10.945 4.652 8.156 1 95.88 97 ASP A N 1
ATOM 770 C CA . ASP A 1 97 ? 9.805 3.98 8.781 1 95.88 97 ASP A CA 1
ATOM 771 C C . ASP A 1 97 ? 9.438 4.648 10.102 1 95.88 97 ASP A C 1
ATOM 773 O O . ASP A 1 97 ? 10.25 4.688 11.031 1 95.88 97 ASP A O 1
ATOM 777 N N . TYR A 1 98 ? 8.141 5.309 10.18 1 95.56 98 TYR A N 1
ATOM 778 C CA . TYR A 1 98 ? 7.609 6.012 11.344 1 95.56 98 TYR A CA 1
ATOM 779 C C . TYR A 1 98 ? 6.227 5.484 11.719 1 95.56 98 TYR A C 1
ATOM 781 O O . TYR A 1 98 ? 5.379 5.285 10.844 1 95.56 98 TYR A O 1
ATOM 789 N N . ALA A 1 99 ? 6.113 5.273 13.023 1 96.25 99 ALA A N 1
ATOM 790 C CA . ALA A 1 99 ? 4.797 4.836 13.477 1 96.25 99 ALA A CA 1
ATOM 791 C C . ALA A 1 99 ? 4.301 5.699 14.633 1 96.25 99 ALA A C 1
ATOM 793 O O . ALA A 1 99 ? 5.098 6.273 15.375 1 96.25 99 ALA A O 1
ATOM 794 N N . PHE A 1 100 ? 2.996 5.844 14.641 1 97.06 100 PHE A N 1
ATOM 795 C CA . PHE A 1 100 ? 2.273 6.488 15.734 1 97.06 100 PHE A CA 1
ATOM 796 C C . PHE A 1 100 ? 1.2 5.562 16.297 1 97.06 100 PHE A C 1
ATOM 798 O O . PHE A 1 100 ? 0.484 4.902 15.539 1 97.06 100 PHE A O 1
ATOM 805 N N . ARG A 1 101 ? 1.145 5.523 17.578 1 96 101 ARG A N 1
ATOM 806 C CA . ARG A 1 101 ? 0.067 4.832 18.281 1 96 101 ARG A CA 1
ATOM 807 C C . ARG A 1 101 ? -0.54 5.715 19.359 1 96 101 ARG A C 1
ATOM 809 O O . ARG A 1 101 ? 0.175 6.219 20.234 1 96 101 ARG A O 1
ATOM 816 N N . ARG A 1 102 ? -1.822 5.777 19.203 1 92.81 102 ARG A N 1
ATOM 817 C CA . ARG A 1 102 ? -2.52 6.586 20.203 1 92.81 102 ARG A CA 1
ATOM 818 C C . ARG A 1 102 ? -2.438 5.945 21.594 1 92.81 102 ARG A C 1
ATOM 820 O O . ARG A 1 102 ? -2.676 4.746 21.734 1 92.81 102 ARG A O 1
ATOM 827 N N . GLN A 1 103 ? -2.041 6.754 22.516 1 87.62 103 GLN A N 1
ATOM 828 C CA . GLN A 1 103 ? -1.99 6.262 23.891 1 87.62 103 GLN A CA 1
ATOM 829 C C . GLN A 1 103 ? -3.379 6.254 24.531 1 87.62 103 GLN A C 1
ATOM 831 O O . GLN A 1 103 ? -4.188 7.148 24.281 1 87.62 103 GLN A O 1
ATOM 836 N N . PRO A 1 104 ? -3.584 5.09 25.312 1 76.5 104 PRO A N 1
ATOM 837 C CA . PRO A 1 104 ? -4.887 5.008 25.969 1 76.5 104 PRO A CA 1
ATOM 838 C C . PRO A 1 104 ? -5.18 6.223 26.844 1 76.5 104 PRO A C 1
ATOM 840 O O . PRO A 1 104 ? -4.25 6.855 27.359 1 76.5 104 PRO A O 1
ATOM 843 N N . MET B 1 1 ? 6.625 3.387 -14.914 1 52.47 1 MET B N 1
ATOM 844 C CA . MET B 1 1 ? 7.328 4.637 -14.648 1 52.47 1 MET B CA 1
ATOM 845 C C . MET B 1 1 ? 8.828 4.469 -14.852 1 52.47 1 MET B C 1
ATOM 847 O O . MET B 1 1 ? 9.438 3.537 -14.32 1 52.47 1 MET B O 1
ATOM 851 N N . ASN B 1 2 ? 9.328 4.902 -15.93 1 62.19 2 ASN B N 1
ATOM 852 C CA . ASN B 1 2 ? 10.641 4.594 -16.5 1 62.19 2 ASN B CA 1
ATOM 853 C C . ASN B 1 2 ? 11.773 5.109 -15.625 1 62.19 2 ASN B C 1
ATOM 855 O O . ASN B 1 2 ? 12.922 4.703 -15.789 1 62.19 2 ASN B O 1
ATOM 859 N N . GLY B 1 3 ? 11.516 6.055 -14.719 1 79.25 3 GLY B N 1
ATOM 860 C CA . GLY B 1 3 ? 12.617 6.566 -13.922 1 79.25 3 GLY B CA 1
ATOM 861 C C . GLY B 1 3 ? 12.5 6.23 -12.453 1 79.25 3 GLY B C 1
ATOM 862 O O . GLY B 1 3 ? 11.539 5.582 -12.031 1 79.25 3 GLY B O 1
ATOM 863 N N . GLN B 1 4 ? 13.594 6.449 -11.75 1 94.69 4 GLN B N 1
ATOM 864 C CA . GLN B 1 4 ? 13.609 6.285 -10.297 1 94.69 4 GLN B CA 1
ATOM 865 C C . GLN B 1 4 ? 12.492 7.086 -9.641 1 94.69 4 GLN B C 1
ATOM 867 O O . GLN B 1 4 ? 12.273 8.25 -9.977 1 94.69 4 GLN B O 1
ATOM 872 N N . TYR B 1 5 ? 11.695 6.398 -8.836 1 98.56 5 TYR B N 1
ATOM 873 C CA . TYR B 1 5 ? 10.68 7.109 -8.07 1 98.56 5 TYR B CA 1
ATOM 874 C C . TYR B 1 5 ? 10.445 6.438 -6.727 1 98.56 5 TYR B C 1
ATOM 876 O O . TYR B 1 5 ? 11.117 5.465 -6.383 1 98.56 5 TYR B O 1
ATOM 884 N N . TYR B 1 6 ? 9.555 7.062 -5.934 1 98.81 6 TYR B N 1
ATOM 885 C CA . TYR B 1 6 ? 9.375 6.668 -4.539 1 98.81 6 TYR B CA 1
ATOM 886 C C . TYR B 1 6 ? 7.906 6.414 -4.23 1 98.81 6 TYR B C 1
ATOM 888 O O . TYR B 1 6 ? 7.023 7.031 -4.836 1 98.81 6 TYR B O 1
ATOM 896 N N . ALA B 1 7 ? 7.703 5.531 -3.346 1 98.88 7 ALA B N 1
ATOM 897 C CA . ALA B 1 7 ? 6.379 5.277 -2.787 1 98.88 7 ALA B CA 1
ATOM 898 C C . ALA B 1 7 ? 6.332 5.633 -1.305 1 98.88 7 ALA B C 1
ATOM 900 O O . ALA B 1 7 ? 7.242 5.285 -0.547 1 98.88 7 ALA B O 1
ATOM 901 N N . VAL B 1 8 ? 5.371 6.309 -0.873 1 98.88 8 VAL B N 1
ATOM 902 C CA . VAL B 1 8 ? 5.066 6.508 0.541 1 98.88 8 VAL B CA 1
ATOM 903 C C . VAL B 1 8 ? 3.834 5.691 0.924 1 98.88 8 VAL B C 1
ATOM 905 O O . VAL B 1 8 ? 2.732 5.949 0.431 1 98.88 8 VAL B O 1
ATOM 908 N N . ILE B 1 9 ? 4.086 4.668 1.762 1 98.94 9 ILE B N 1
ATOM 909 C CA . ILE B 1 9 ? 3.016 3.801 2.248 1 98.94 9 ILE B CA 1
ATOM 910 C C . ILE B 1 9 ? 2.506 4.316 3.592 1 98.94 9 ILE B C 1
ATOM 912 O O . ILE B 1 9 ? 3.268 4.41 4.559 1 98.94 9 ILE B O 1
ATOM 916 N N . PHE B 1 10 ? 1.229 4.656 3.633 1 98.81 10 PHE B N 1
ATOM 917 C CA . PHE B 1 10 ? 0.58 5.148 4.84 1 98.81 10 PHE B CA 1
ATOM 918 C C . PHE B 1 10 ? -0.562 4.23 5.258 1 98.81 10 PHE B C 1
ATOM 920 O O . PHE B 1 10 ? -1.574 4.133 4.559 1 98.81 10 PHE B O 1
ATOM 927 N N . THR B 1 11 ? -0.375 3.479 6.363 1 98.62 11 THR B N 1
ATOM 928 C CA . THR B 1 11 ? -1.403 2.578 6.875 1 98.62 11 THR B CA 1
ATOM 929 C C . THR B 1 11 ? -2.012 3.129 8.164 1 98.62 11 THR B C 1
ATOM 931 O O . THR B 1 11 ? -1.303 3.693 9 1 98.62 11 THR B O 1
ATOM 934 N N . THR B 1 12 ? -3.33 2.924 8.258 1 98.06 12 THR B N 1
ATOM 935 C CA . THR B 1 12 ? -3.977 3.562 9.398 1 98.06 12 THR B CA 1
ATOM 936 C C . THR B 1 12 ? -5.094 2.682 9.953 1 98.06 12 THR B C 1
ATOM 938 O O . THR B 1 12 ? -5.707 1.911 9.211 1 98.06 12 THR B O 1
ATOM 941 N N . LEU B 1 13 ? -5.27 2.756 11.227 1 97.81 13 LEU B N 1
ATOM 942 C CA . LEU B 1 13 ? -6.504 2.426 11.93 1 97.81 13 LEU B CA 1
ATOM 943 C C . LEU B 1 13 ? -7.121 3.67 12.562 1 97.81 13 LEU B C 1
ATOM 945 O O . LEU B 1 13 ? -6.441 4.418 13.266 1 97.81 13 LEU B O 1
ATOM 949 N N . ARG B 1 14 ? -8.344 3.809 12.289 1 97 14 ARG B N 1
ATOM 950 C CA . ARG B 1 14 ? -9 5.031 12.742 1 97 14 ARG B CA 1
ATOM 951 C C . ARG B 1 14 ? -9.656 4.828 14.102 1 97 14 ARG B C 1
ATOM 953 O O . ARG B 1 14 ? -10 3.703 14.469 1 97 14 ARG B O 1
ATOM 960 N N . THR B 1 15 ? -9.82 5.969 14.82 1 95.38 15 THR B N 1
ATOM 961 C CA . THR B 1 15 ? -10.719 6.008 15.969 1 95.38 15 THR B CA 1
ATOM 962 C C . THR B 1 15 ? -12.18 5.898 15.523 1 95.38 15 THR B C 1
ATOM 964 O O . THR B 1 15 ? -12.461 5.902 14.32 1 95.38 15 THR B O 1
ATOM 967 N N . GLU B 1 16 ? -13.016 5.777 16.484 1 93.62 16 GLU B N 1
ATOM 968 C CA . GLU B 1 16 ? -14.43 5.633 16.156 1 93.62 16 GLU B CA 1
ATOM 969 C C . GLU B 1 16 ? -15 6.93 15.586 1 93.62 16 GLU B C 1
ATOM 971 O O . GLU B 1 16 ? -14.688 8.016 16.062 1 93.62 16 GLU B O 1
ATOM 976 N N . GLY B 1 17 ? -15.844 6.738 14.508 1 93.25 17 GLY B N 1
ATOM 977 C CA . GLY B 1 17 ? -16.516 7.887 13.922 1 93.25 17 GLY B CA 1
ATOM 978 C C . GLY B 1 17 ? -15.68 8.586 12.859 1 93.25 17 GLY B C 1
ATOM 979 O O . GLY B 1 17 ? -14.461 8.43 12.82 1 93.25 17 GLY B O 1
ATOM 980 N N . ASP B 1 18 ? -16.297 9.25 11.953 1 94.5 18 ASP B N 1
ATOM 981 C CA . ASP B 1 18 ? -15.609 9.938 10.867 1 94.5 18 ASP B CA 1
ATOM 982 C C . ASP B 1 18 ? -14.93 11.211 11.367 1 94.5 18 ASP B C 1
ATOM 984 O O . ASP B 1 18 ? -13.758 11.445 11.078 1 94.5 18 ASP B O 1
ATOM 988 N N . LYS B 1 19 ? -15.562 12.039 12.156 1 96.38 19 LYS B N 1
ATOM 989 C CA . LYS B 1 19 ? -15.055 13.266 12.758 1 96.38 19 LYS B CA 1
ATOM 990 C C . LYS B 1 19 ? -14.359 14.141 11.719 1 96.38 19 LYS B C 1
ATOM 992 O O . LYS B 1 19 ? -13.336 14.766 12.008 1 96.38 19 LYS B O 1
ATOM 997 N N . GLY B 1 20 ? -14.875 14.125 10.469 1 97.38 20 GLY B N 1
ATOM 998 C CA . GLY B 1 20 ? -14.383 14.984 9.406 1 97.38 20 GLY B CA 1
ATOM 999 C C . GLY B 1 20 ? -13.234 14.375 8.617 1 97.38 20 GLY B C 1
ATOM 1000 O O . GLY B 1 20 ? -12.641 15.039 7.77 1 97.38 20 GLY B O 1
ATOM 1001 N N . TYR B 1 21 ? -12.992 13.102 8.852 1 97.31 21 TYR B N 1
ATOM 1002 C CA . TYR B 1 21 ? -11.852 12.438 8.219 1 97.31 21 TYR B CA 1
ATOM 1003 C C . TYR B 1 21 ? -12.031 12.375 6.707 1 97.31 21 TYR B C 1
ATOM 1005 O O . TYR B 1 21 ? -11.109 12.688 5.953 1 97.31 21 TYR B O 1
ATOM 1013 N N . ALA B 1 22 ? -13.211 11.977 6.328 1 95.19 22 ALA B N 1
ATOM 1014 C CA . ALA B 1 22 ? -13.438 11.758 4.898 1 95.19 22 ALA B CA 1
ATOM 1015 C C . ALA B 1 22 ? -13.18 13.031 4.102 1 95.19 22 ALA B C 1
ATOM 1017 O O . ALA B 1 22 ? -12.516 13 3.062 1 95.19 22 ALA B O 1
ATOM 1018 N N . GLU B 1 23 ? -13.734 14.102 4.578 1 97.25 23 GLU B N 1
ATOM 1019 C CA . GLU B 1 23 ? -13.562 15.383 3.902 1 97.25 23 GLU B CA 1
ATOM 1020 C C . GLU B 1 23 ? -12.094 15.797 3.883 1 97.25 23 GLU B C 1
ATOM 1022 O O . GLU B 1 23 ? -11.586 16.266 2.859 1 97.25 23 GLU B O 1
ATOM 1027 N N . ALA B 1 24 ? -11.398 15.625 4.961 1 97.69 24 ALA B N 1
ATOM 1028 C CA . ALA B 1 24 ? -9.984 15.977 5.051 1 97.69 24 ALA B CA 1
ATOM 1029 C C . ALA B 1 24 ? -9.141 15.102 4.121 1 97.69 24 ALA B C 1
ATOM 1031 O O . ALA B 1 24 ? -8.234 15.594 3.445 1 97.69 24 ALA B O 1
ATOM 1032 N N . ALA B 1 25 ? -9.445 13.836 4.07 1 97 25 ALA B N 1
ATOM 1033 C CA . ALA B 1 25 ? -8.719 12.898 3.219 1 97 25 ALA B CA 1
ATOM 1034 C C . ALA B 1 25 ? -8.852 13.281 1.747 1 97 25 ALA B C 1
ATOM 1036 O O . ALA B 1 25 ? -7.867 13.266 1.004 1 97 25 ALA B O 1
ATOM 1037 N N . GLU B 1 26 ? -10.07 13.602 1.377 1 96.81 26 GLU B N 1
ATOM 1038 C CA . GLU B 1 26 ? -10.297 14.023 -0.001 1 96.81 26 GLU B CA 1
ATOM 1039 C C . GLU B 1 26 ? -9.508 15.289 -0.327 1 96.81 26 GLU B C 1
ATOM 1041 O O . GLU B 1 26 ? -8.922 15.406 -1.406 1 96.81 26 GLU B O 1
ATOM 1046 N N . ARG B 1 27 ? -9.531 16.219 0.596 1 97.81 27 ARG B N 1
ATOM 1047 C CA . ARG B 1 27 ? -8.797 17.469 0.402 1 97.81 27 ARG B CA 1
ATOM 1048 C C . ARG B 1 27 ? -7.301 17.203 0.276 1 97.81 27 ARG B C 1
ATOM 1050 O O . ARG B 1 27 ? -6.625 17.828 -0.54 1 97.81 27 ARG B O 1
ATOM 1057 N N . MET B 1 28 ? -6.723 16.25 1.042 1 98.31 28 MET B N 1
ATOM 1058 C CA . MET B 1 28 ? -5.297 15.945 1.012 1 98.31 28 MET B CA 1
ATOM 1059 C C . MET B 1 28 ? -4.902 15.32 -0.322 1 98.31 28 MET B C 1
ATOM 1061 O O . MET B 1 28 ? -3.82 15.594 -0.843 1 98.31 28 MET B O 1
ATOM 1065 N N . VAL B 1 29 ? -5.781 14.531 -0.879 1 97.69 29 VAL B N 1
ATOM 1066 C CA . VAL B 1 29 ? -5.512 13.945 -2.186 1 97.69 29 VAL B CA 1
ATOM 1067 C C . VAL B 1 29 ? -5.461 15.039 -3.248 1 97.69 29 VAL B C 1
ATOM 1069 O O . VAL B 1 29 ? -4.531 15.094 -4.055 1 97.69 29 VAL B O 1
ATOM 1072 N N . THR B 1 30 ? -6.488 15.914 -3.227 1 98.12 30 THR B N 1
ATOM 1073 C CA . THR B 1 30 ? -6.547 17.016 -4.176 1 98.12 30 THR B CA 1
ATOM 1074 C C . THR B 1 30 ? -5.301 17.891 -4.062 1 98.12 30 THR B C 1
ATOM 1076 O O . THR B 1 30 ? -4.688 18.25 -5.074 1 98.12 30 THR B O 1
ATOM 1079 N N . LEU B 1 31 ? -4.898 18.188 -2.855 1 98.62 31 LEU B N 1
ATOM 1080 C CA . LEU B 1 31 ? -3.746 19.047 -2.602 1 98.62 31 LEU B CA 1
ATOM 1081 C C . LEU B 1 31 ? -2.451 18.359 -3.029 1 98.62 31 LEU B C 1
ATOM 1083 O O . LEU B 1 31 ? -1.582 19 -3.633 1 98.62 31 LEU B O 1
ATOM 1087 N N . ALA B 1 32 ? -2.266 17.078 -2.744 1 98.56 32 ALA B N 1
ATOM 1088 C CA . ALA B 1 32 ? -1.08 16.328 -3.145 1 98.56 32 ALA B CA 1
ATOM 1089 C C . ALA B 1 32 ? -0.892 16.359 -4.66 1 98.56 32 ALA B C 1
ATOM 1091 O O . ALA B 1 32 ? 0.232 16.516 -5.148 1 98.56 32 ALA B O 1
ATOM 1092 N N . ARG B 1 33 ? -1.988 16.266 -5.391 1 98.44 33 ARG B N 1
ATOM 1093 C CA . ARG B 1 33 ? -1.95 16.219 -6.852 1 98.44 33 ARG B CA 1
ATOM 1094 C C . ARG B 1 33 ? -1.366 17.516 -7.414 1 98.44 33 ARG B C 1
ATOM 1096 O O . ARG B 1 33 ? -0.857 17.531 -8.539 1 98.44 33 ARG B O 1
ATOM 1103 N N . GLU B 1 34 ? -1.455 18.516 -6.605 1 98.44 34 GLU B N 1
ATOM 1104 C CA . GLU B 1 34 ? -0.991 19.828 -7.047 1 98.44 34 GLU B CA 1
ATOM 1105 C C . GLU B 1 34 ? 0.491 20.031 -6.742 1 98.44 34 GLU B C 1
ATOM 1107 O O . GLU B 1 34 ? 1.094 21.016 -7.164 1 98.44 34 GLU B O 1
ATOM 1112 N N . GLN B 1 35 ? 1.113 19.109 -6.031 1 98.69 35 GLN B N 1
ATOM 1113 C CA . GLN B 1 35 ? 2.494 19.281 -5.594 1 98.69 35 GLN B CA 1
ATOM 1114 C C . GLN B 1 35 ? 3.475 18.844 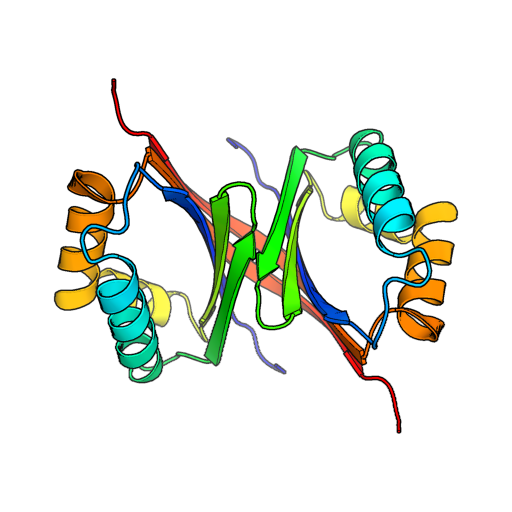-6.68 1 98.69 35 GLN B C 1
ATOM 1116 O O . GLN B 1 35 ? 3.246 17.844 -7.363 1 98.69 35 GLN B O 1
ATOM 1121 N N . PRO B 1 36 ? 4.562 19.625 -6.871 1 98.5 36 PRO B N 1
ATOM 1122 C CA . PRO B 1 36 ? 5.609 19.172 -7.789 1 98.5 36 PRO B CA 1
ATOM 1123 C C . PRO B 1 36 ? 6.172 17.797 -7.414 1 98.5 36 PRO B C 1
ATOM 1125 O O . PRO B 1 36 ? 6.43 17.547 -6.238 1 98.5 36 PRO B O 1
ATOM 1128 N N . GLY B 1 37 ? 6.266 16.969 -8.43 1 98.5 37 GLY B N 1
ATOM 1129 C CA . GLY B 1 37 ? 6.875 15.672 -8.203 1 98.5 37 GLY B CA 1
ATOM 1130 C C . GLY B 1 37 ? 5.863 14.594 -7.879 1 98.5 37 GLY B C 1
ATOM 1131 O O . GLY B 1 37 ? 6.215 13.414 -7.789 1 98.5 37 GLY B O 1
ATOM 1132 N N . PHE B 1 38 ? 4.582 14.992 -7.746 1 98.81 38 PHE B N 1
ATOM 1133 C CA . PHE B 1 38 ? 3.529 14.008 -7.535 1 98.81 38 PHE B CA 1
ATOM 1134 C C . PHE B 1 38 ? 3.34 13.141 -8.773 1 98.81 38 PHE B C 1
ATOM 1136 O O . PHE B 1 38 ? 3.227 13.656 -9.891 1 98.81 38 PHE B O 1
ATOM 1143 N N . LEU B 1 39 ? 3.279 11.789 -8.539 1 98.56 39 LEU B N 1
ATOM 1144 C CA . LEU B 1 39 ? 3.166 10.891 -9.688 1 98.56 39 LEU B CA 1
ATOM 1145 C C . LEU B 1 39 ? 1.848 10.125 -9.648 1 98.56 39 LEU B C 1
ATOM 1147 O O . LEU B 1 39 ? 1.407 9.586 -10.664 1 98.56 39 LEU B O 1
ATOM 1151 N N . GLY B 1 40 ? 1.237 10.023 -8.484 1 98.5 40 GLY B N 1
ATOM 1152 C CA . GLY B 1 40 ? -0.014 9.289 -8.359 1 98.5 40 GLY B CA 1
ATOM 1153 C C . GLY B 1 40 ? -0.315 8.867 -6.934 1 98.5 40 GLY B C 1
ATOM 1154 O O . GLY B 1 40 ? 0.495 9.086 -6.031 1 98.5 40 GLY B O 1
ATOM 1155 N N . ILE B 1 41 ? -1.47 8.32 -6.73 1 98.69 41 ILE B N 1
ATOM 1156 C CA . ILE B 1 41 ? -1.897 7.887 -5.402 1 98.69 41 ILE B CA 1
ATOM 1157 C C . ILE B 1 41 ? -2.949 6.789 -5.535 1 98.69 41 ILE B C 1
ATOM 1159 O O . ILE B 1 41 ? -3.76 6.801 -6.465 1 98.69 41 ILE B O 1
ATOM 1163 N N . GLU B 1 42 ? -2.842 5.797 -4.734 1 98.19 42 GLU B N 1
ATOM 1164 C CA . GLU B 1 42 ? -3.82 4.727 -4.566 1 98.19 42 GLU B CA 1
ATOM 1165 C C . GLU B 1 42 ? -4.234 4.582 -3.107 1 98.19 42 GLU B C 1
ATOM 1167 O O . GLU B 1 42 ? -3.391 4.609 -2.209 1 98.19 42 GLU 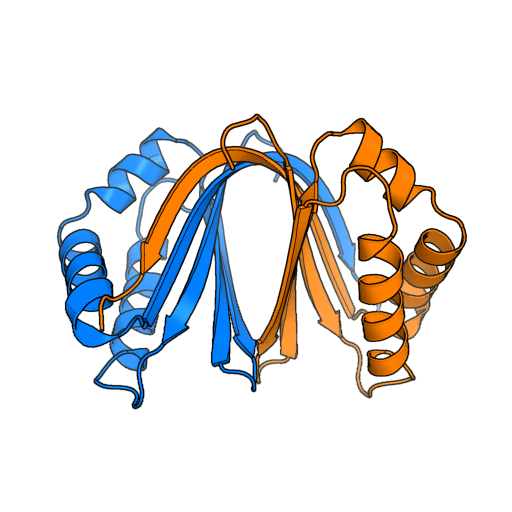B O 1
ATOM 1172 N N . SER B 1 43 ? -5.602 4.422 -2.857 1 98 43 SER B N 1
ATOM 1173 C CA . SER B 1 43 ? -6.086 4.297 -1.487 1 98 43 SER B CA 1
ATOM 1174 C C . SER B 1 43 ? -7.227 3.291 -1.394 1 98 43 SER B C 1
ATOM 1176 O O . SER B 1 43 ? -8.086 3.238 -2.273 1 98 43 SER B O 1
ATOM 1178 N N . ALA B 1 44 ? -7.191 2.52 -0.357 1 97.88 44 ALA B N 1
ATOM 1179 C CA . ALA B 1 44 ? -8.258 1.571 -0.042 1 97.88 44 ALA B CA 1
ATOM 1180 C C . ALA B 1 44 ? -8.438 1.435 1.467 1 97.88 44 ALA B C 1
ATOM 1182 O O . ALA B 1 44 ? -7.465 1.45 2.221 1 97.88 44 ALA B O 1
ATOM 1183 N N . ARG B 1 45 ? -9.688 1.301 1.857 1 96.69 45 ARG B N 1
ATOM 1184 C CA . ARG B 1 45 ? -10.016 0.992 3.246 1 96.69 45 ARG B CA 1
ATOM 1185 C C . ARG B 1 45 ? -10.93 -0.22 3.336 1 96.69 45 ARG B C 1
ATOM 1187 O O . ARG B 1 45 ? -12.031 -0.219 2.771 1 96.69 45 ARG B O 1
ATOM 1194 N N . GLY B 1 46 ? -10.453 -1.163 4.152 1 94.25 46 GLY B N 1
ATOM 1195 C CA . GLY B 1 46 ? -11.203 -2.404 4.262 1 94.25 46 GLY B CA 1
ATOM 1196 C C . GLY B 1 46 ? -12.352 -2.324 5.246 1 94.25 46 GLY B C 1
ATOM 1197 O O . GLY B 1 46 ? -12.445 -1.366 6.016 1 94.25 46 GLY B O 1
ATOM 1198 N N . GLU B 1 47 ? -13.117 -3.377 5.199 1 90.06 47 GLU B N 1
ATOM 1199 C CA . GLU B 1 47 ? -14.242 -3.471 6.113 1 90.06 47 GLU B CA 1
ATOM 1200 C C . GLU B 1 47 ? -13.773 -3.609 7.559 1 90.06 47 GLU B C 1
ATOM 1202 O O . GLU B 1 47 ? -14.5 -3.248 8.492 1 90.06 47 GLU B O 1
ATOM 1207 N N . ASP B 1 48 ? -12.602 -4.094 7.719 1 90.62 48 ASP B N 1
ATOM 1208 C CA . ASP B 1 48 ? -12.055 -4.266 9.062 1 90.62 48 ASP B CA 1
ATOM 1209 C C . ASP B 1 48 ? -11.516 -2.945 9.609 1 90.62 48 ASP B C 1
ATOM 1211 O O . ASP B 1 48 ? -11.031 -2.891 10.742 1 90.62 48 ASP B O 1
ATOM 1215 N N . GLY B 1 49 ? -11.484 -1.976 8.789 1 92.88 49 GLY B N 1
ATOM 1216 C CA . GLY B 1 49 ? -11.094 -0.65 9.25 1 92.88 49 GLY B CA 1
ATOM 1217 C C . GLY B 1 49 ? -9.688 -0.262 8.836 1 92.88 49 GLY B C 1
ATOM 1218 O O . GLY B 1 49 ? -9.312 0.91 8.914 1 92.88 49 GLY B O 1
ATOM 1219 N N . LEU B 1 50 ? -8.953 -1.232 8.383 1 97.31 50 LEU B N 1
ATOM 1220 C CA . LEU B 1 50 ? -7.586 -0.925 7.977 1 97.31 50 LEU B CA 1
ATOM 1221 C C . LEU B 1 50 ? -7.578 -0.113 6.684 1 97.31 50 LEU B C 1
ATOM 1223 O O . LEU B 1 50 ? -8.203 -0.5 5.699 1 97.31 50 LEU B O 1
ATOM 1227 N N . GLY B 1 51 ? -6.922 1.039 6.738 1 97.94 51 GLY B N 1
ATOM 1228 C CA . GLY B 1 51 ? -6.703 1.854 5.551 1 97.94 51 GLY B CA 1
ATOM 1229 C C . GLY B 1 51 ? -5.27 1.819 5.059 1 97.94 51 GLY B C 1
ATOM 1230 O O . GLY B 1 51 ? -4.332 1.827 5.855 1 97.94 51 GLY B O 1
ATOM 1231 N N . ILE B 1 52 ? -5.113 1.717 3.766 1 98.75 52 ILE B N 1
ATOM 1232 C CA . ILE B 1 52 ? -3.809 1.8 3.117 1 98.75 52 ILE B CA 1
ATOM 1233 C C . ILE B 1 52 ? -3.848 2.855 2.016 1 98.75 52 ILE B C 1
ATOM 1235 O O . ILE B 1 52 ? -4.719 2.82 1.144 1 98.75 52 ILE B O 1
ATOM 1239 N N . THR B 1 53 ? -3.004 3.812 2.072 1 98.56 53 THR B N 1
ATOM 1240 C CA . THR B 1 53 ? -2.791 4.797 1.018 1 98.56 53 THR B CA 1
ATOM 1241 C C . THR B 1 53 ? -1.336 4.793 0.556 1 98.56 53 THR B C 1
ATOM 1243 O O . THR B 1 53 ? -0.419 4.895 1.374 1 98.56 53 THR B O 1
ATOM 1246 N N . VAL B 1 54 ? -1.134 4.586 -0.697 1 98.88 54 VAL B N 1
ATOM 1247 C CA . VAL B 1 54 ? 0.201 4.676 -1.281 1 98.88 54 VAL B CA 1
ATOM 1248 C C . VAL B 1 54 ? 0.263 5.852 -2.254 1 98.88 54 VAL B C 1
ATOM 1250 O O . VAL B 1 54 ? -0.492 5.898 -3.229 1 98.88 54 VAL B O 1
ATOM 1253 N N . SER B 1 55 ? 1.13 6.789 -1.919 1 98.81 55 SER B N 1
ATOM 1254 C CA . SER B 1 55 ? 1.402 7.879 -2.852 1 98.81 55 SER B CA 1
ATOM 1255 C C . SER B 1 55 ? 2.779 7.73 -3.488 1 98.81 55 SER B C 1
ATOM 1257 O O . SER B 1 55 ? 3.701 7.199 -2.867 1 98.81 55 SER B O 1
ATOM 1259 N N . TYR B 1 56 ? 2.906 8.211 -4.703 1 98.88 56 TYR B N 1
ATOM 1260 C CA . TYR B 1 56 ? 4.129 8.055 -5.488 1 98.88 56 TYR B CA 1
ATOM 1261 C C . TYR B 1 56 ? 4.719 9.406 -5.855 1 98.88 56 TYR B C 1
ATOM 1263 O O . TYR B 1 56 ? 3.982 10.344 -6.191 1 98.88 56 TYR B O 1
ATOM 1271 N N . TRP B 1 57 ? 6.031 9.461 -5.805 1 98.75 57 TRP B N 1
ATOM 1272 C CA . TRP B 1 57 ? 6.738 10.727 -5.934 1 98.75 57 TRP B CA 1
ATOM 1273 C C . TRP B 1 57 ? 8.016 10.562 -6.746 1 98.75 57 TRP B C 1
ATOM 1275 O O . TRP B 1 57 ? 8.68 9.523 -6.664 1 98.75 57 TRP B O 1
ATOM 1285 N N . SER B 1 58 ? 8.375 11.617 -7.387 1 98.56 58 SER B N 1
ATOM 1286 C CA . SER B 1 58 ? 9.508 11.555 -8.305 1 98.56 58 SER B CA 1
ATOM 1287 C C . SER B 1 58 ? 10.836 11.633 -7.551 1 98.56 58 SER B C 1
ATOM 1289 O O . SER B 1 58 ? 11.883 11.289 -8.102 1 98.56 58 SER B O 1
ATOM 1291 N N . SER B 1 59 ? 10.82 12.211 -6.312 1 98.25 59 SER B N 1
ATOM 1292 C CA . SER B 1 59 ? 12.062 12.391 -5.57 1 98.25 59 SER B CA 1
ATOM 1293 C C . SER B 1 59 ? 11.797 12.484 -4.07 1 98.25 59 SER B C 1
ATOM 1295 O O . SER B 1 59 ? 10.672 12.766 -3.648 1 98.25 59 SER B O 1
ATOM 1297 N N . GLU B 1 60 ? 12.875 12.227 -3.336 1 97.88 60 GLU B N 1
ATOM 1298 C CA . GLU B 1 60 ? 12.789 12.422 -1.894 1 97.88 60 GLU B CA 1
ATOM 1299 C C . GLU B 1 60 ? 12.523 13.891 -1.555 1 97.88 60 GLU B C 1
ATOM 1301 O O . GLU B 1 60 ? 11.836 14.195 -0.577 1 97.88 60 GLU B O 1
ATOM 1306 N N . ALA B 1 61 ? 13.125 14.766 -2.375 1 98.38 61 ALA B N 1
ATOM 1307 C CA . ALA B 1 61 ? 12.906 16.188 -2.156 1 98.38 61 ALA B CA 1
ATOM 1308 C C . ALA B 1 61 ? 11.43 16.562 -2.297 1 98.38 61 ALA B C 1
ATOM 1310 O O . ALA B 1 61 ? 10.914 17.391 -1.542 1 98.38 61 ALA B O 1
ATOM 1311 N N . ALA B 1 62 ? 10.766 15.922 -3.256 1 98.69 62 ALA B N 1
ATOM 1312 C CA . ALA B 1 62 ? 9.336 16.156 -3.439 1 98.69 62 ALA B CA 1
ATOM 1313 C C . ALA B 1 62 ? 8.539 15.672 -2.229 1 98.69 62 ALA B C 1
ATOM 1315 O O . ALA B 1 62 ? 7.605 16.344 -1.786 1 98.69 62 ALA B O 1
ATOM 1316 N N . ILE B 1 63 ? 8.898 14.547 -1.683 1 98.62 63 ILE B N 1
ATOM 1317 C CA . ILE B 1 63 ? 8.242 14 -0.5 1 98.62 63 ILE B CA 1
ATOM 1318 C C . ILE B 1 63 ? 8.438 14.945 0.683 1 98.62 63 ILE B C 1
ATOM 1320 O O . ILE B 1 63 ? 7.496 15.219 1.432 1 98.62 63 ILE B O 1
ATOM 1324 N N . LEU B 1 64 ? 9.672 15.406 0.815 1 98.5 64 LEU B N 1
ATOM 1325 C CA . LEU B 1 64 ? 9.977 16.312 1.913 1 98.5 64 LEU B CA 1
ATOM 1326 C C . LEU B 1 64 ? 9.18 17.609 1.783 1 98.5 64 LEU B C 1
ATOM 1328 O O . LEU B 1 64 ? 8.672 18.141 2.777 1 98.5 64 LEU B O 1
ATOM 1332 N N . ALA B 1 65 ? 9.078 18.125 0.595 1 98.62 65 ALA B N 1
ATOM 1333 C CA . ALA B 1 65 ? 8.289 19.328 0.355 1 98.62 65 ALA B CA 1
ATOM 1334 C C . ALA B 1 65 ? 6.828 19.125 0.737 1 98.62 65 ALA B C 1
ATOM 1336 O O . ALA B 1 65 ? 6.207 19.984 1.36 1 98.62 65 ALA B O 1
ATOM 1337 N N . TRP B 1 66 ? 6.293 17.953 0.409 1 98.62 66 TRP B N 1
ATOM 1338 C CA . TRP B 1 66 ? 4.918 17.625 0.77 1 98.62 66 TRP B CA 1
ATOM 1339 C C . TRP B 1 66 ? 4.762 17.516 2.283 1 98.62 66 TRP B C 1
ATOM 1341 O O . TRP B 1 66 ? 3.807 18.047 2.857 1 98.62 66 TRP B O 1
ATOM 1351 N N . LYS B 1 67 ? 5.719 16.906 2.926 1 98.12 67 LYS B N 1
ATOM 1352 C CA . LYS B 1 67 ? 5.703 16.75 4.379 1 98.12 67 LYS B CA 1
ATOM 1353 C C . LYS B 1 67 ? 5.676 18.109 5.074 1 98.12 67 LYS B C 1
ATOM 1355 O O . LYS B 1 67 ? 5.059 18.25 6.133 1 98.12 67 LYS B O 1
ATOM 1360 N N . GLN B 1 68 ? 6.309 19.031 4.43 1 98.06 68 GLN B N 1
ATOM 1361 C CA . GLN B 1 68 ? 6.473 20.344 5.055 1 98.06 68 GLN B CA 1
ATOM 1362 C C . GLN B 1 68 ? 5.355 21.297 4.641 1 98.06 68 GLN B C 1
ATOM 1364 O O . GLN B 1 68 ? 5.273 22.422 5.141 1 98.06 68 GLN B O 1
ATOM 1369 N N . HIS B 1 69 ? 4.586 20.891 3.752 1 98.31 69 HIS B N 1
ATOM 1370 C CA . HIS B 1 69 ? 3.479 21.734 3.324 1 98.31 69 HIS B CA 1
ATOM 1371 C C . HIS B 1 69 ? 2.588 22.125 4.504 1 98.31 69 HIS B C 1
ATOM 1373 O O . HIS B 1 69 ? 2.152 21.25 5.262 1 98.31 69 HIS B O 1
ATOM 1379 N N . PRO B 1 70 ? 2.264 23.359 4.656 1 98.12 70 PRO B N 1
ATOM 1380 C CA . PRO B 1 70 ? 1.587 23.812 5.879 1 98.12 70 PRO B CA 1
ATOM 1381 C C . PRO B 1 70 ? 0.243 23.109 6.094 1 98.12 70 PRO B C 1
ATOM 1383 O O . PRO B 1 70 ? -0.058 22.672 7.203 1 98.12 70 PRO B O 1
ATOM 1386 N N . GLU B 1 71 ? -0.515 23.016 5.051 1 98.06 71 GLU B N 1
ATOM 1387 C CA . GLU B 1 71 ? -1.812 22.359 5.211 1 98.06 71 GLU B CA 1
ATOM 1388 C C . GLU B 1 71 ? -1.653 20.875 5.516 1 98.06 71 GLU B C 1
ATOM 1390 O O . GLU B 1 71 ? -2.41 20.312 6.312 1 98.06 71 GLU B O 1
ATOM 1395 N N . HIS B 1 72 ? -0.777 20.219 4.844 1 98.5 72 HIS B N 1
ATOM 1396 C CA . HIS B 1 72 ? -0.534 18.812 5.129 1 98.5 72 HIS B CA 1
ATOM 1397 C C . HIS B 1 72 ? -0.05 18.609 6.562 1 98.5 72 HIS B C 1
ATOM 1399 O O . HIS B 1 72 ? -0.479 17.672 7.246 1 98.5 72 HIS B O 1
ATOM 1405 N N . ARG B 1 73 ? 0.848 19.484 7.043 1 98.12 73 ARG B N 1
ATOM 1406 C CA . ARG B 1 73 ? 1.326 19.406 8.422 1 98.12 73 ARG B CA 1
ATOM 1407 C C . ARG B 1 73 ? 0.167 19.5 9.406 1 98.12 73 ARG B C 1
ATOM 1409 O O . ARG B 1 73 ? 0.113 18.734 10.375 1 98.12 73 ARG B O 1
ATOM 1416 N N . ALA B 1 74 ? -0.696 20.469 9.156 1 98.19 74 ALA B N 1
ATOM 1417 C CA . ALA B 1 74 ? -1.847 20.641 10.039 1 98.19 74 ALA B CA 1
ATOM 1418 C C . ALA B 1 74 ? -2.727 19.391 10.055 1 98.19 74 ALA B C 1
ATOM 1420 O O . ALA B 1 74 ? -3.205 18.984 11.109 1 98.19 74 ALA B O 1
ATOM 1421 N N . VAL B 1 75 ? -2.965 18.812 8.898 1 98.19 75 VAL B N 1
ATOM 1422 C CA . VAL B 1 75 ? -3.809 17.625 8.789 1 98.19 75 VAL B CA 1
ATOM 1423 C C . VAL B 1 75 ? -3.135 16.438 9.477 1 98.19 75 VAL B C 1
ATOM 1425 O O . VAL B 1 75 ? -3.803 15.625 10.117 1 98.19 75 VAL B O 1
ATOM 1428 N N . ARG B 1 76 ? -1.777 16.297 9.305 1 97.38 76 ARG B N 1
ATOM 1429 C CA . ARG B 1 76 ? -1.039 15.25 9.992 1 97.38 76 ARG B CA 1
ATOM 1430 C C . ARG B 1 76 ? -1.193 15.367 11.508 1 97.38 76 ARG B C 1
ATOM 1432 O O . ARG B 1 76 ? -1.415 14.367 12.195 1 97.38 76 ARG B O 1
ATOM 1439 N N . GLU B 1 77 ? -1.178 16.578 12.055 1 96.88 77 GLU B N 1
ATOM 1440 C CA . GLU B 1 77 ? -1.36 16.812 13.484 1 96.88 77 GLU B CA 1
ATOM 1441 C C . GLU B 1 77 ? -2.775 16.453 13.922 1 96.88 77 GLU B C 1
ATOM 1443 O O . GLU B 1 77 ? -2.965 15.805 14.961 1 96.88 77 GLU B O 1
ATOM 1448 N N . ARG B 1 78 ? -3.693 16.844 13.148 1 97.5 78 ARG B N 1
ATOM 1449 C CA . ARG B 1 78 ? -5.078 16.5 13.453 1 97.5 78 ARG B CA 1
ATOM 1450 C C . ARG B 1 78 ? -5.285 14.984 13.391 1 97.5 78 ARG B C 1
ATOM 1452 O O . ARG B 1 78 ? -6.062 14.43 14.172 1 97.5 78 ARG B O 1
ATOM 1459 N N . GLY B 1 79 ? -4.668 14.32 12.398 1 97.25 79 GLY B N 1
ATOM 1460 C CA . GLY B 1 79 ? -4.723 12.867 12.312 1 97.25 79 GLY B CA 1
ATOM 1461 C C . GLY B 1 79 ? -4.324 12.18 13.602 1 97.25 79 GLY B C 1
ATOM 1462 O O . GLY B 1 79 ? -5.059 11.336 14.117 1 97.25 79 GLY B O 1
ATOM 1463 N N . ARG B 1 80 ? -3.33 12.641 14.203 1 96 80 ARG B N 1
ATOM 1464 C CA . ARG B 1 80 ? -2.814 12.023 15.422 1 96 80 ARG B CA 1
ATOM 1465 C C . ARG B 1 80 ? -3.678 12.398 16.625 1 96 80 ARG B C 1
ATOM 1467 O O . ARG B 1 80 ? -3.861 11.586 17.531 1 96 80 ARG B O 1
ATOM 1474 N N . SER B 1 81 ? -4.234 13.57 16.594 1 96 81 SER B N 1
ATOM 1475 C CA . SER B 1 81 ? -4.984 14.023 17.766 1 96 81 SER B CA 1
ATOM 1476 C C . SER B 1 81 ? -6.434 13.555 17.703 1 96 81 SER B C 1
ATOM 1478 O O . SER B 1 81 ? -7.094 13.438 18.734 1 96 81 SER B O 1
ATOM 1480 N N . THR B 1 82 ? -6.91 13.219 16.516 1 96.75 82 THR B N 1
ATOM 1481 C CA . THR B 1 82 ? -8.352 13.031 16.406 1 96.75 82 THR B CA 1
ATOM 1482 C C . THR B 1 82 ? -8.664 11.734 15.664 1 96.75 82 THR B C 1
ATOM 1484 O O . THR B 1 82 ? -9.477 10.93 16.141 1 96.75 82 THR B O 1
ATOM 1487 N N . TRP B 1 83 ? -8.023 11.422 14.57 1 97.56 83 TRP B N 1
ATOM 1488 C CA . TRP B 1 83 ? -8.578 10.453 13.625 1 97.56 83 TRP B CA 1
ATOM 1489 C C . TRP B 1 83 ? -7.926 9.086 13.805 1 97.56 83 TRP B C 1
ATOM 1491 O O . TRP B 1 83 ? -8.578 8.055 13.641 1 97.56 83 TRP B O 1
ATOM 1501 N N . TYR B 1 84 ? -6.652 9.039 14.211 1 97.69 84 TYR B N 1
ATOM 1502 C CA . TYR B 1 84 ? -5.945 7.77 14.109 1 97.69 84 TYR B CA 1
ATOM 1503 C C . TYR B 1 84 ? -5.746 7.145 15.484 1 97.69 84 TYR B C 1
ATOM 1505 O O . TYR B 1 84 ? -5.266 7.805 16.406 1 97.69 84 TYR B O 1
ATOM 1513 N N . ALA B 1 85 ? -6.145 5.887 15.562 1 97.75 85 ALA B N 1
ATOM 1514 C CA . ALA B 1 85 ? -5.68 5.055 16.672 1 97.75 85 ALA B CA 1
ATOM 1515 C C . ALA B 1 85 ? -4.246 4.59 16.453 1 97.75 85 ALA B C 1
ATOM 1517 O O . ALA B 1 85 ? -3.451 4.527 17.391 1 97.75 85 ALA B O 1
ATOM 1518 N N . HIS B 1 86 ? -3.971 4.238 15.25 1 97.56 86 HIS B N 1
ATOM 1519 C CA . HIS B 1 86 ? -2.645 3.816 14.812 1 97.56 86 HIS B CA 1
ATOM 1520 C C . HIS B 1 86 ? -2.373 4.25 13.375 1 97.56 86 HIS B C 1
ATOM 1522 O O . HIS B 1 86 ? -3.264 4.184 12.523 1 97.56 86 HIS B O 1
ATOM 1528 N N . CYS B 1 87 ? -1.181 4.727 13.141 1 97.81 87 CYS B N 1
ATOM 1529 C CA . CYS B 1 87 ? -0.769 4.938 11.758 1 97.81 87 CYS B CA 1
ATOM 1530 C C . CYS B 1 87 ? 0.718 4.656 11.586 1 97.81 87 CYS B C 1
ATOM 1532 O O . CYS B 1 87 ? 1.49 4.754 12.539 1 97.81 87 CYS B O 1
ATOM 1534 N N . HIS B 1 88 ? 1.099 4.211 10.422 1 98.31 88 HIS B N 1
ATOM 1535 C CA . HIS B 1 88 ? 2.459 3.828 10.062 1 98.31 88 HIS B CA 1
ATOM 1536 C C . HIS B 1 88 ? 2.828 4.336 8.68 1 98.31 88 HIS B C 1
ATOM 1538 O O . HIS B 1 88 ? 2.115 4.074 7.707 1 98.31 88 HIS B O 1
ATOM 1544 N N . THR B 1 89 ? 3.961 5.141 8.625 1 98.44 89 THR B N 1
ATOM 1545 C CA . THR B 1 89 ? 4.449 5.668 7.359 1 98.44 89 THR B CA 1
ATOM 1546 C C . THR B 1 89 ? 5.766 5.008 6.969 1 98.44 89 THR B C 1
ATOM 1548 O O . THR B 1 89 ? 6.695 4.938 7.777 1 98.44 89 THR B O 1
ATOM 1551 N N . ARG B 1 90 ? 5.852 4.504 5.797 1 98.62 90 ARG B N 1
ATOM 1552 C CA . ARG B 1 90 ? 7.09 3.979 5.227 1 98.62 90 ARG B CA 1
ATOM 1553 C C . ARG B 1 90 ? 7.434 4.684 3.92 1 98.62 90 ARG B C 1
ATOM 1555 O O . ARG B 1 90 ? 6.602 4.766 3.012 1 98.62 90 ARG B O 1
ATOM 1562 N N . VAL B 1 91 ? 8.578 5.23 3.828 1 98.62 91 VAL B N 1
ATOM 1563 C CA . VAL B 1 91 ? 9.102 5.844 2.611 1 98.62 91 VAL B CA 1
ATOM 1564 C C . VAL B 1 91 ? 10.039 4.867 1.901 1 98.62 91 VAL B C 1
ATOM 1566 O O . VAL B 1 91 ? 11.023 4.402 2.484 1 98.62 91 VAL B O 1
ATOM 1569 N N . CYS B 1 92 ? 9.703 4.652 0.668 1 98.56 92 CYS B N 1
ATOM 1570 C CA . CYS B 1 92 ? 10.359 3.543 -0.017 1 98.56 92 CYS B CA 1
ATOM 1571 C C . CYS B 1 92 ? 10.922 3.99 -1.362 1 98.56 92 CYS B C 1
ATOM 1573 O O . CYS B 1 92 ? 10.289 4.781 -2.07 1 98.56 92 CYS B O 1
ATOM 1575 N N . LYS B 1 93 ? 12.086 3.469 -1.672 1 98.5 93 LYS B N 1
ATOM 1576 C CA . LYS B 1 93 ? 12.578 3.541 -3.047 1 98.5 93 LYS B CA 1
ATOM 1577 C C . LYS B 1 93 ? 12.055 2.375 -3.879 1 98.5 93 LYS B C 1
ATOM 1579 O O . LYS B 1 93 ? 12.242 1.212 -3.516 1 98.5 93 LYS B O 1
ATOM 1584 N N . VAL B 1 94 ? 11.398 2.701 -5.062 1 98.62 94 VAL B N 1
ATOM 1585 C CA . VAL B 1 94 ? 10.891 1.642 -5.926 1 98.62 94 VAL B CA 1
ATOM 1586 C C . VAL B 1 94 ? 12.016 1.102 -6.801 1 98.62 94 VAL B C 1
ATOM 1588 O O . VAL B 1 94 ? 12.633 1.851 -7.559 1 98.62 94 VAL B O 1
ATOM 1591 N N . GLU B 1 95 ? 12.242 -0.196 -6.672 1 97.69 95 GLU B N 1
ATOM 1592 C CA . GLU B 1 95 ? 13.367 -0.803 -7.387 1 97.69 95 GLU B CA 1
ATOM 1593 C C . GLU B 1 95 ? 12.883 -1.558 -8.625 1 97.69 95 GLU B C 1
ATOM 1595 O O . GLU B 1 95 ? 13.609 -1.659 -9.617 1 97.69 95 GLU B O 1
ATOM 1600 N N . ARG B 1 96 ? 11.812 -2.16 -8.562 1 97.25 96 ARG B N 1
ATOM 1601 C CA . ARG B 1 96 ? 11.18 -2.861 -9.672 1 97.25 96 ARG B CA 1
ATOM 1602 C C . ARG B 1 96 ? 9.688 -2.561 -9.727 1 97.25 96 ARG B C 1
ATOM 1604 O O . ARG B 1 96 ? 9.047 -2.357 -8.688 1 97.25 96 ARG B O 1
ATOM 1611 N N . ASP B 1 97 ? 9.203 -2.527 -10.898 1 95.88 97 ASP B N 1
ATOM 1612 C CA . ASP B 1 97 ? 7.816 -2.154 -11.18 1 95.88 97 ASP B CA 1
ATOM 1613 C C . ASP B 1 97 ? 7.273 -2.93 -12.375 1 95.88 97 ASP B C 1
ATOM 1615 O O . ASP B 1 97 ? 7.797 -2.818 -13.484 1 95.88 97 ASP B O 1
ATOM 1619 N N . TYR B 1 98 ? 6.184 -3.871 -12.109 1 95.56 98 TYR B N 1
ATOM 1620 C CA . TYR B 1 98 ? 5.543 -4.719 -13.109 1 95.56 98 TYR B CA 1
ATOM 1621 C C . TYR B 1 98 ? 4.031 -4.527 -13.094 1 95.56 98 TYR B C 1
ATOM 1623 O O . TYR B 1 98 ? 3.412 -4.504 -12.031 1 95.56 98 TYR B O 1
ATOM 1631 N N . ALA B 1 99 ? 3.541 -4.391 -14.328 1 96.25 99 ALA B N 1
ATOM 1632 C CA . ALA B 1 99 ? 2.086 -4.273 -14.414 1 96.25 99 ALA B CA 1
ATOM 1633 C C . ALA B 1 99 ? 1.512 -5.262 -15.422 1 96.25 99 ALA B C 1
ATOM 1635 O O . ALA B 1 99 ? 2.195 -5.664 -16.359 1 96.25 99 ALA B O 1
ATOM 1636 N N . PHE B 1 100 ? 0.307 -5.684 -15.078 1 96.75 100 PHE B N 1
ATOM 1637 C CA . PHE B 1 100 ? -0.513 -6.508 -15.961 1 96.75 100 PHE B CA 1
ATOM 1638 C C . PHE B 1 100 ? -1.878 -5.867 -16.188 1 96.75 100 PHE B C 1
ATOM 1640 O O . PHE B 1 100 ? -2.492 -5.359 -15.242 1 96.75 100 PHE B O 1
ATOM 1647 N N . ARG B 1 101 ? -2.342 -5.922 -17.422 1 95.44 101 ARG B N 1
ATOM 1648 C CA . ARG B 1 101 ? -3.697 -5.523 -17.781 1 95.44 101 ARG B CA 1
ATOM 1649 C C . ARG B 1 101 ? -4.348 -6.562 -18.688 1 95.44 101 ARG B C 1
ATOM 1651 O O . ARG B 1 101 ? -3.793 -6.914 -19.734 1 95.44 101 ARG B O 1
ATOM 1658 N N . ARG B 1 102 ? -5.461 -6.883 -18.188 1 92.94 102 ARG B N 1
ATOM 1659 C CA . ARG B 1 102 ? -6.188 -7.867 -18.984 1 92.94 102 ARG B CA 1
ATOM 1660 C C . ARG B 1 102 ? -6.621 -7.277 -20.328 1 92.94 102 ARG B C 1
ATOM 1662 O O . ARG B 1 102 ? -7.152 -6.164 -20.375 1 92.94 102 ARG B O 1
ATOM 1669 N N . GLN B 1 103 ? -6.316 -7.996 -21.359 1 88.06 103 GLN B N 1
ATOM 1670 C CA . GLN B 1 103 ? -6.746 -7.555 -22.688 1 88.06 103 GLN B CA 1
ATOM 1671 C C . GLN B 1 103 ? -8.211 -7.898 -22.938 1 88.06 103 GLN B C 1
ATOM 1673 O O . GLN B 1 103 ? -8.695 -8.945 -22.5 1 88.06 103 GLN B O 1
ATOM 1678 N N . PRO B 1 104 ? -8.875 -6.84 -23.625 1 76.38 104 PRO B N 1
ATOM 1679 C CA . PRO B 1 104 ? -10.289 -7.09 -23.922 1 76.38 104 PRO B CA 1
ATOM 1680 C C . PRO B 1 104 ? -10.508 -8.375 -24.703 1 76.38 104 PRO B C 1
ATOM 1682 O O . PRO B 1 104 ? -9.633 -8.789 -25.469 1 76.38 104 PRO B O 1
#

Solvent-accessible surface area (backbone atoms only — not comparable to full-atom values): 11074 Å² total; per-residue (Å²): 126,96,60,75,33,30,38,39,40,40,37,34,34,60,39,90,72,61,93,60,43,67,64,50,53,53,51,49,53,59,52,48,68,70,39,73,45,53,70,50,72,50,70,20,46,21,94,87,47,40,28,41,34,40,36,31,26,53,39,71,68,34,50,50,51,51,59,63,30,68,67,51,41,53,50,54,52,45,34,61,74,64,41,34,40,29,38,38,41,34,39,24,44,50,74,44,79,49,75,48,67,56,75,132,127,95,61,75,33,29,38,37,41,40,36,35,32,60,39,90,72,61,93,60,44,66,63,52,53,54,51,50,53,59,53,47,68,70,39,72,44,54,71,51,71,49,70,19,46,21,94,87,48,40,30,42,34,40,38,30,26,52,38,70,67,34,51,51,52,50,60,63,30,66,69,52,40,52,49,55,52,45,34,62,74,64,42,35,40,30,37,38,41,34,38,24,43,49,75,44,78,50,74,50,68,56,77,134

Foldseek 3Di:
DPDKKKKKKKKFAWDPDCQCVVVLVVVLQVVLVVFPFWDDKDWDADPVR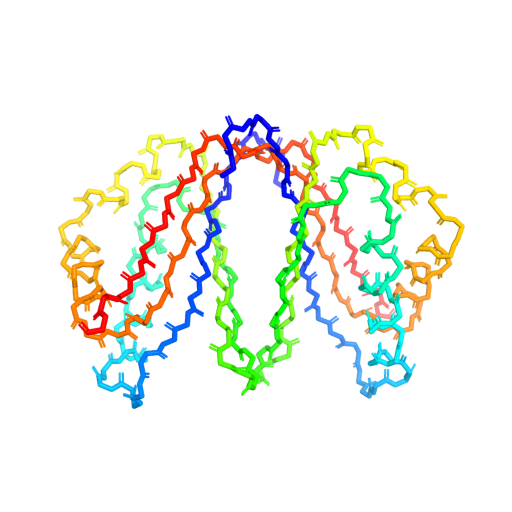MIIIMTMGRDPVSVVCSCPPPSSVVVVVCCVVHIGPDMDIDMGIDDDDDDDDDDD/DPDKKKKKKKKFAWDPDCQCVVVLVVVLQVVLVVFPFWDDKDWDADPVRMIIIMTMGRDPVSVVCSCPPPSSVVVVVCCVVHIGPDMDIDMGIDDDDDDDDDDD

Secondary structure (DSSP, 8-state):
--S--EEEEEEEEEPSS-TTHHHHHHHHHHHHHTSTTEEEEEEEE-TTS-EEEEEEES-HHHHHHHHH-HHHHHHHHHIIIIIEEEEEEEEEEEEEEEEEE---/--S--EEEEEEEEEPSS-TTHHHHHHHHHHHHHTSTTEEEEEEEE-TTS-EEEEEEES-HHHHHHHHH-HHHHHHHHHIIIIIEEEEEEEEEEEEEEEEEE---